Protein AF-A0A202DK66-F1 (afdb_monomer)

Sequence (217 aa):
MNKEKTSQFVALLERQSSGDQSARDDMHGLGISLDDGYCLFNLHQQWAGAFSFSPGRAEALPFILSLSQKLIQYEKDDTLCLFNEPEWKSLLALRGPVETVMIEQCSNCAREYPCMGTSGFYDANGIVCPQCGDVYFKSYYENDENPCPSCGKALPSAEHWGCPQCQSEESSTVAEISPYEYFSNHKFKRGPGPNNFLHVIVAYAPKRENDVMSKKG

Nearest PDB structures (foldseek):
  4c5e-assembly1_B  TM=2.468E-01  e=6.669E+00  Drosophila melanogaster

Solvent-accessible surface area (backbone atoms only — not comparable to full-atom values): 12876 Å² total; per-residue (Å²): 92,42,62,66,59,44,52,52,53,40,54,32,47,53,38,38,74,72,66,40,70,65,32,55,60,54,54,68,68,65,69,80,40,67,88,42,13,61,51,58,32,51,49,48,50,54,49,49,41,30,57,73,54,86,85,44,46,68,84,47,50,66,36,51,42,52,52,44,59,51,55,69,73,46,94,60,71,51,53,53,61,55,62,68,36,69,44,44,54,54,47,41,67,47,28,44,89,42,77,40,29,34,32,30,32,20,72,84,77,65,49,73,46,77,46,56,41,48,51,100,79,51,78,42,47,61,43,58,32,92,86,72,56,32,29,31,40,36,37,82,86,52,84,74,76,55,49,34,91,89,76,64,48,78,38,75,53,76,83,64,66,46,34,92,85,77,62,43,66,54,58,46,78,76,47,76,50,41,29,35,60,56,41,70,81,28,53,77,45,70,49,96,69,98,74,82,89,71,58,79,80,62,68,63,57,83,78,74,90,77,79,83,68,90,78,83,128

pLDDT: mean 82.11, std 18.83, range [29.95, 98.31]

Radius of gyration: 20.38 Å; Cα contacts (8 Å, |Δi|>4): 316; chains: 1; bounding box: 44×69×51 Å

Mean predicted aligned error: 8.87 Å

Foldseek 3Di:
DALVLLVVLLVLLVCVLVVNPCSVVVLVVSPDDCVNAPQSVVLSLLVCLQVVDPPGNPVLSVLSNVLSVVVSVDPDRDVLVSLPDPSVVVSCQLLPQFDWWFFKQAPPPRDTDIATHHPPLQQWGWFQDPPQRATETDGLPDQDQAADPVPRHTTDGPPQCDDPVPSDNHIDGPDIHRSNVSSVRYHYDYDPDDDDPPPPSPVPDDPPPDDPDDPDD

Structure (mmCIF, N/CA/C/O backbone):
data_AF-A0A202DK66-F1
#
_entry.id   AF-A0A202DK66-F1
#
loop_
_atom_site.group_PDB
_atom_site.id
_atom_site.type_symbol
_atom_site.label_atom_id
_atom_site.label_alt_id
_atom_site.label_comp_id
_atom_site.label_asym_id
_atom_site.label_entity_id
_atom_site.label_seq_id
_atom_site.pdbx_PDB_ins_code
_atom_site.Cartn_x
_atom_site.Cartn_y
_atom_site.Cartn_z
_atom_site.occupancy
_atom_site.B_iso_or_equiv
_atom_site.auth_seq_id
_atom_site.auth_comp_id
_atom_site.auth_asym_id
_atom_site.auth_atom_id
_atom_site.pdbx_PDB_model_num
ATOM 1 N N . MET A 1 1 ? -17.341 9.990 11.840 1.00 89.56 1 MET A N 1
ATOM 2 C CA . MET A 1 1 ? -16.521 8.906 12.420 1.00 89.56 1 MET A CA 1
ATOM 3 C C . MET A 1 1 ? -17.388 7.977 13.253 1.00 89.56 1 MET A C 1
ATOM 5 O O . MET A 1 1 ? -17.997 8.414 14.225 1.00 89.56 1 MET A O 1
ATOM 9 N N . ASN A 1 2 ? -17.433 6.708 12.866 1.00 94.31 2 ASN A N 1
ATOM 10 C CA . ASN A 1 2 ? -18.212 5.642 13.479 1.00 94.31 2 ASN A CA 1
ATOM 11 C C . ASN A 1 2 ? -17.372 4.905 14.539 1.00 94.31 2 ASN A C 1
ATOM 13 O O . ASN A 1 2 ? -16.630 3.978 14.225 1.00 94.31 2 ASN A O 1
ATOM 17 N N . LYS A 1 3 ? -17.477 5.328 15.807 1.00 93.56 3 LYS A N 1
ATOM 18 C CA . LYS A 1 3 ? -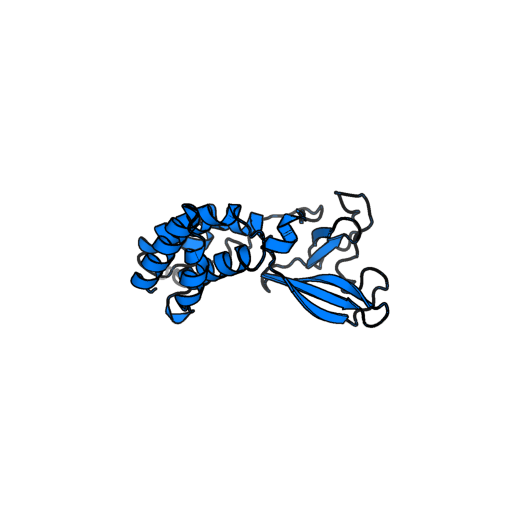16.668 4.771 16.911 1.00 93.56 3 LYS A CA 1
ATOM 19 C C . LYS A 1 3 ? -16.942 3.290 17.188 1.00 93.56 3 LYS A C 1
ATOM 21 O O . LYS A 1 3 ? -16.042 2.582 17.643 1.00 93.56 3 LYS A O 1
ATOM 26 N N . GLU A 1 4 ? -18.159 2.825 16.915 1.00 95.56 4 GLU A N 1
ATOM 27 C CA . GLU A 1 4 ? -18.531 1.423 17.093 1.00 95.56 4 GLU A CA 1
ATOM 28 C C . GLU A 1 4 ? -17.774 0.543 16.096 1.00 95.56 4 GLU A C 1
ATOM 30 O O . GLU A 1 4 ? -17.046 -0.358 16.512 1.00 95.56 4 GLU A O 1
ATOM 35 N N . LYS A 1 5 ? -17.839 0.869 14.797 1.00 96.50 5 LYS A N 1
ATOM 36 C CA . LYS A 1 5 ? -17.063 0.145 13.780 1.00 96.50 5 LYS A CA 1
ATOM 37 C C . LYS A 1 5 ? -15.557 0.279 13.985 1.00 96.50 5 LYS A C 1
ATOM 39 O O . LYS A 1 5 ? -14.849 -0.700 13.785 1.00 96.50 5 LYS A O 1
ATOM 44 N N . THR A 1 6 ? -15.056 1.432 14.440 1.00 97.06 6 THR A N 1
ATOM 45 C CA . THR A 1 6 ? -13.633 1.558 14.804 1.00 97.06 6 THR A CA 1
ATOM 46 C C . THR A 1 6 ? -13.250 0.558 15.898 1.00 97.06 6 THR A C 1
ATOM 48 O O . THR A 1 6 ? -12.220 -0.099 15.793 1.00 97.06 6 THR A O 1
ATOM 51 N N . SER A 1 7 ? -14.088 0.396 16.926 1.00 97.38 7 SER A N 1
ATOM 52 C CA . SER A 1 7 ? -13.836 -0.562 18.012 1.00 97.38 7 SER A CA 1
ATOM 53 C C . SER A 1 7 ? -13.885 -2.014 17.524 1.00 97.38 7 SER A C 1
ATOM 55 O O . SER A 1 7 ? -13.039 -2.819 17.908 1.00 97.38 7 SER A O 1
ATOM 57 N N . GLN A 1 8 ? -14.829 -2.345 16.637 1.00 97.75 8 GLN A N 1
ATOM 58 C CA . GLN A 1 8 ? -14.908 -3.669 16.009 1.00 97.75 8 GLN A CA 1
ATOM 59 C C . GLN A 1 8 ? -13.668 -3.959 15.151 1.00 97.75 8 GLN A C 1
ATOM 61 O O . GLN A 1 8 ? -13.078 -5.030 15.268 1.00 97.75 8 GLN A O 1
ATOM 66 N N . PHE A 1 9 ? -13.228 -2.984 14.350 1.00 98.06 9 PHE A N 1
ATOM 67 C CA . PHE A 1 9 ? -12.011 -3.075 13.544 1.00 98.06 9 PHE A CA 1
ATOM 68 C C . PHE A 1 9 ? -10.776 -3.339 14.419 1.00 98.06 9 PHE A C 1
ATOM 70 O O . PHE A 1 9 ? -10.018 -4.267 14.147 1.00 98.06 9 PHE A O 1
ATOM 77 N N . VAL A 1 10 ? -10.616 -2.601 15.526 1.00 98.12 10 VAL A N 1
ATOM 78 C CA . VAL A 1 10 ? -9.535 -2.832 16.504 1.00 98.12 10 VAL A CA 1
ATOM 79 C C . VAL A 1 10 ? -9.573 -4.256 17.065 1.00 98.12 10 VAL A C 1
ATOM 81 O O . VAL A 1 10 ? -8.549 -4.935 17.045 1.00 98.12 10 VAL A O 1
ATOM 84 N N . ALA A 1 11 ? -10.740 -4.744 17.494 1.00 97.88 11 ALA A N 1
ATOM 85 C CA . ALA A 1 11 ? -10.869 -6.092 18.049 1.00 97.88 11 ALA A CA 1
ATOM 86 C C . ALA A 1 11 ? -10.471 -7.189 17.041 1.00 97.88 11 ALA A C 1
ATOM 88 O O . ALA A 1 11 ? -9.844 -8.185 17.408 1.00 97.88 11 ALA A O 1
ATOM 89 N N . LEU A 1 12 ? -10.795 -7.010 15.756 1.00 98.25 12 LEU A N 1
ATOM 90 C CA . LEU A 1 12 ? -10.378 -7.940 14.703 1.00 98.25 12 LEU A CA 1
ATOM 91 C C . LEU A 1 12 ? -8.869 -7.876 14.432 1.00 98.25 12 LEU A C 1
ATOM 93 O O . LEU A 1 12 ? -8.241 -8.918 14.248 1.00 98.25 12 LEU A O 1
ATOM 97 N N . LEU A 1 13 ? -8.261 -6.687 14.465 1.00 97.75 13 LEU A N 1
ATOM 98 C CA . LEU A 1 13 ? -6.807 -6.536 14.325 1.00 97.75 13 LEU A CA 1
ATOM 99 C C . LEU A 1 13 ? -6.049 -7.196 15.488 1.00 97.75 13 LEU A C 1
ATOM 101 O O . LEU A 1 13 ? -5.004 -7.813 15.270 1.00 97.75 13 LEU A O 1
ATOM 105 N N . GLU A 1 14 ? -6.569 -7.107 16.714 1.00 97.94 14 GLU A N 1
ATOM 106 C CA . GLU A 1 14 ? -6.007 -7.775 17.898 1.00 97.94 14 GLU A CA 1
ATOM 107 C C . GLU A 1 14 ? -6.098 -9.303 17.785 1.00 97.94 14 GLU A C 1
ATOM 109 O O . GLU A 1 14 ? -5.119 -10.011 18.050 1.00 97.94 14 GLU A O 1
ATOM 114 N N . ARG A 1 15 ? -7.240 -9.823 17.312 1.00 97.75 15 ARG A N 1
ATOM 115 C CA . ARG A 1 15 ? -7.407 -11.252 17.002 1.00 97.75 15 ARG A CA 1
ATOM 116 C C . ARG A 1 15 ? -6.410 -11.717 15.944 1.00 97.75 15 ARG A C 1
ATOM 118 O O . ARG A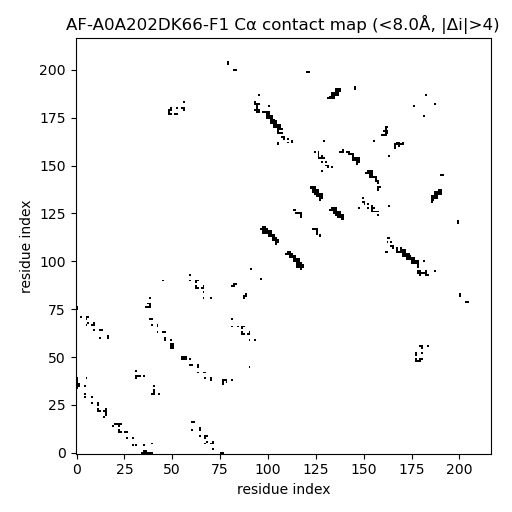 1 15 ? -5.680 -12.680 16.183 1.00 97.75 15 ARG A O 1
ATOM 125 N N . GLN A 1 16 ? -6.307 -10.997 14.825 1.00 96.38 16 GLN A N 1
ATOM 126 C CA . GLN A 1 16 ? -5.343 -11.308 13.767 1.00 96.38 16 GLN A CA 1
ATOM 127 C C . GLN A 1 16 ? -3.900 -11.289 14.299 1.00 96.38 16 GLN A C 1
ATOM 129 O O . GLN A 1 16 ? -3.115 -12.186 13.991 1.00 96.38 16 GLN A O 1
ATOM 134 N N . SER A 1 17 ? -3.556 -10.312 15.146 1.00 95.19 17 SER A N 1
ATOM 135 C CA . SER A 1 17 ? -2.229 -10.202 15.780 1.00 95.19 17 SER A CA 1
ATOM 136 C C . SER A 1 17 ? -1.919 -11.381 16.705 1.00 95.19 17 SER A C 1
ATOM 138 O O . SER A 1 17 ? -0.758 -11.744 16.877 1.00 95.19 17 SER A O 1
ATOM 140 N N . SER A 1 18 ? -2.957 -12.007 17.261 1.00 95.38 18 SER A N 1
ATOM 141 C CA . SER A 1 18 ? -2.863 -13.204 18.105 1.00 95.38 18 SER A CA 1
ATOM 142 C C . SER A 1 18 ? -2.794 -14.510 17.298 1.00 95.38 18 SER A C 1
ATOM 144 O O . SER A 1 18 ? -2.742 -15.591 17.883 1.00 95.38 18 SER A O 1
ATOM 146 N N . GLY A 1 19 ? -2.787 -14.429 15.963 1.00 92.56 19 GLY A N 1
ATOM 147 C CA . GLY A 1 19 ? -2.690 -15.575 15.057 1.00 92.5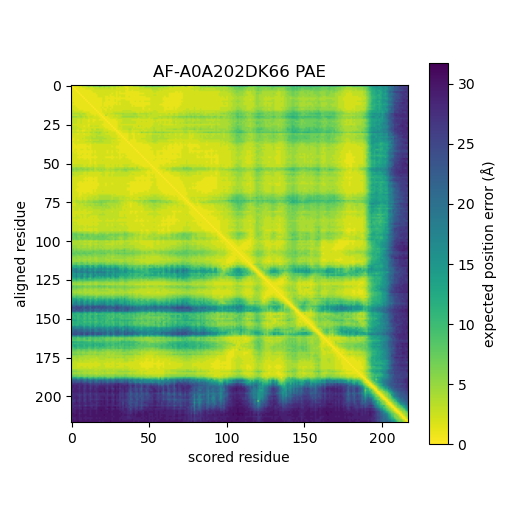6 19 GLY A CA 1
ATOM 148 C C . GLY A 1 19 ? -4.030 -16.127 14.564 1.00 92.56 19 GLY A C 1
ATOM 149 O O . GLY A 1 19 ? -4.026 -17.106 13.815 1.00 92.56 19 GLY A O 1
ATOM 150 N N . ASP A 1 20 ? -5.158 -15.509 14.928 1.00 94.31 20 ASP A N 1
ATOM 151 C CA . ASP A 1 20 ? -6.480 -15.902 14.434 1.00 94.31 20 ASP A CA 1
ATOM 152 C C . ASP A 1 20 ? -6.637 -15.528 12.951 1.00 94.31 20 ASP A C 1
ATOM 154 O O . ASP A 1 20 ? -6.793 -14.359 12.594 1.00 94.31 20 ASP A O 1
ATOM 158 N N . GLN A 1 21 ? -6.590 -16.532 12.072 1.00 87.38 21 GLN A N 1
ATOM 159 C CA . GLN A 1 21 ? -6.721 -16.321 10.630 1.00 87.38 21 GLN A CA 1
ATOM 160 C C . GLN A 1 21 ? -8.152 -15.978 10.201 1.00 87.38 21 GLN A C 1
ATOM 162 O O . GLN A 1 21 ? -8.309 -15.279 9.201 1.00 87.38 21 GLN A O 1
ATOM 167 N N . SER A 1 22 ? -9.185 -16.399 10.947 1.00 93.12 22 SER A N 1
ATOM 168 C CA . SER A 1 22 ? -10.578 -16.103 10.574 1.00 93.12 22 SER A CA 1
ATOM 169 C C . SER A 1 22 ? -10.918 -14.624 10.767 1.00 93.12 22 SER A C 1
ATOM 171 O O . SER A 1 22 ? -11.855 -14.118 10.156 1.00 93.12 22 SER A O 1
ATOM 173 N N . ALA A 1 23 ? -10.119 -13.900 11.559 1.00 94.38 23 ALA A N 1
ATOM 174 C CA . ALA A 1 23 ? -10.251 -12.458 11.728 1.00 94.38 23 ALA A CA 1
ATOM 175 C C . ALA A 1 23 ? -10.150 -11.691 10.399 1.00 94.38 23 ALA A C 1
ATOM 177 O O . ALA A 1 23 ? -10.716 -10.609 10.288 1.00 94.38 23 ALA A O 1
ATOM 178 N N . ARG A 1 24 ? -9.466 -12.239 9.381 1.00 91.06 24 ARG A N 1
ATOM 179 C CA . ARG A 1 24 ? -9.384 -11.616 8.050 1.00 91.06 24 ARG A CA 1
ATOM 180 C C . ARG A 1 24 ? -10.719 -11.660 7.311 1.00 91.06 24 ARG A C 1
ATOM 182 O O . ARG A 1 24 ? -11.123 -10.649 6.744 1.00 91.06 24 ARG A O 1
ATOM 189 N N . ASP A 1 25 ? -11.405 -12.797 7.360 1.00 92.12 25 ASP A N 1
ATOM 190 C CA . ASP A 1 25 ? -12.723 -12.960 6.741 1.00 92.12 25 ASP A CA 1
ATOM 191 C C . ASP A 1 25 ? -13.753 -12.061 7.439 1.00 92.12 25 ASP A C 1
ATOM 193 O O . ASP A 1 25 ? -14.505 -11.336 6.783 1.00 92.12 25 ASP A O 1
ATOM 197 N N . ASP A 1 26 ? -13.710 -12.019 8.775 1.00 95.19 26 ASP A N 1
ATOM 198 C CA . ASP A 1 26 ? -14.549 -11.129 9.583 1.00 95.19 26 ASP A CA 1
ATOM 199 C C . ASP A 1 26 ? -14.292 -9.648 9.247 1.00 95.19 26 ASP A C 1
ATOM 201 O O . ASP A 1 26 ? -15.224 -8.843 9.203 1.00 95.19 26 ASP A O 1
ATOM 205 N N . MET A 1 27 ? -13.035 -9.281 8.969 1.00 93.44 27 MET A N 1
ATOM 206 C CA . MET A 1 27 ? -12.654 -7.910 8.629 1.00 93.44 27 MET A CA 1
ATOM 207 C C . MET A 1 27 ? -13.250 -7.466 7.293 1.00 93.44 27 MET A C 1
ATOM 209 O O . MET A 1 27 ? -13.775 -6.358 7.198 1.00 93.44 27 MET A O 1
ATOM 213 N N . HIS A 1 28 ? -13.238 -8.342 6.282 1.00 90.12 28 HIS A N 1
ATOM 214 C CA . HIS A 1 28 ? -13.936 -8.093 5.018 1.00 90.12 28 HIS A CA 1
ATOM 215 C C . HIS A 1 28 ? -15.451 -7.935 5.228 1.00 90.12 28 HIS A C 1
ATOM 217 O O . HIS A 1 28 ? -16.087 -7.110 4.569 1.00 90.12 28 HIS A O 1
ATOM 223 N N . GLY A 1 29 ? -16.023 -8.677 6.181 1.00 91.94 29 GLY A N 1
ATOM 224 C CA . GLY A 1 29 ? -17.437 -8.605 6.552 1.00 91.94 29 GLY A CA 1
ATOM 225 C C . GLY A 1 29 ? -17.874 -7.306 7.245 1.00 91.94 29 GLY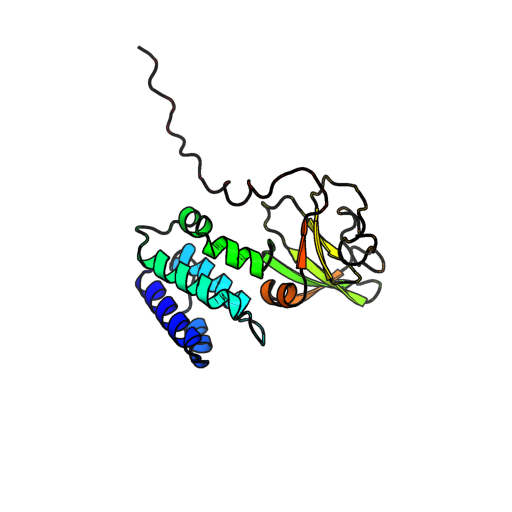 A C 1
ATOM 226 O O . GLY A 1 29 ? -19.070 -7.018 7.259 1.00 91.94 29 GLY A O 1
ATOM 227 N N . LEU A 1 30 ? -16.952 -6.489 7.779 1.00 92.88 30 LEU A N 1
ATOM 228 C CA . LEU A 1 30 ? -17.299 -5.234 8.472 1.00 92.88 30 LEU A CA 1
ATOM 229 C C . LEU A 1 30 ? -17.916 -4.166 7.557 1.00 92.88 30 LEU A C 1
ATOM 231 O O . LEU A 1 30 ? -18.581 -3.247 8.049 1.00 92.88 30 LEU A O 1
ATOM 235 N N . GLY A 1 31 ? -17.675 -4.244 6.244 1.00 91.44 31 GLY A N 1
ATOM 236 C CA . GLY A 1 31 ? -18.220 -3.290 5.276 1.00 91.44 31 GLY A CA 1
ATOM 237 C C . GLY A 1 31 ? -17.866 -1.839 5.620 1.00 91.44 31 GLY A C 1
ATOM 238 O O . GLY A 1 31 ? -18.753 -0.986 5.713 1.00 91.44 31 GLY A O 1
ATOM 239 N N . ILE A 1 32 ? -16.584 -1.570 5.894 1.00 94.31 32 ILE A N 1
ATOM 240 C CA . ILE A 1 32 ? -16.096 -0.212 6.162 1.00 94.31 32 ILE A CA 1
ATOM 241 C C . ILE A 1 32 ? -16.190 0.617 4.879 1.00 94.31 32 ILE A C 1
ATOM 243 O O . ILE A 1 32 ? -15.676 0.234 3.828 1.00 94.31 32 ILE A O 1
ATOM 247 N N . SER A 1 33 ? -16.824 1.779 4.989 1.00 94.25 33 SER A N 1
ATOM 248 C CA . SER A 1 33 ? -17.053 2.716 3.890 1.00 94.25 33 SER A CA 1
ATOM 249 C C . SER A 1 33 ? -16.635 4.137 4.276 1.00 94.25 33 SER A C 1
ATOM 251 O O . SER A 1 33 ? -16.288 4.404 5.427 1.00 94.25 33 SER A O 1
ATOM 253 N N . LEU A 1 34 ? -16.680 5.071 3.322 1.00 92.44 34 LEU A N 1
ATOM 254 C CA . LEU A 1 34 ? -16.400 6.487 3.591 1.00 92.44 34 LEU A CA 1
ATOM 255 C C . LEU A 1 34 ? -17.378 7.106 4.607 1.00 92.44 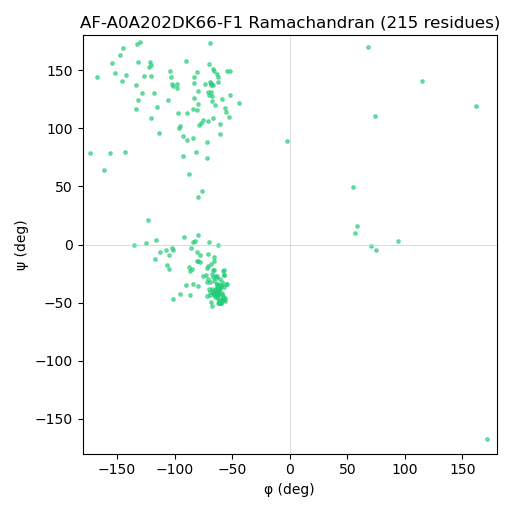34 LEU A C 1
ATOM 257 O O . LEU A 1 34 ? -16.970 7.975 5.377 1.00 92.44 34 LEU A O 1
ATOM 261 N N . ASP A 1 35 ? -18.623 6.624 4.670 1.00 94.19 35 ASP A N 1
ATOM 262 C CA . ASP A 1 35 ? -19.645 7.113 5.609 1.00 94.19 35 ASP A CA 1
ATOM 263 C C . ASP A 1 35 ? -19.299 6.794 7.074 1.00 94.19 35 ASP A C 1
ATOM 265 O O . ASP A 1 35 ? -19.732 7.481 8.003 1.00 94.19 35 ASP A O 1
ATOM 269 N N . ASP A 1 36 ? -18.449 5.790 7.300 1.00 93.31 36 ASP A N 1
ATOM 270 C CA . ASP A 1 36 ? -17.953 5.436 8.629 1.00 93.31 36 ASP A CA 1
ATOM 271 C C . ASP A 1 36 ? -16.842 6.384 9.119 1.00 93.31 36 ASP A C 1
ATOM 273 O O . ASP A 1 36 ? -16.475 6.389 10.298 1.00 93.31 36 ASP A O 1
ATOM 277 N N . GLY A 1 37 ? -16.352 7.256 8.242 1.00 94.69 37 GLY A N 1
ATOM 278 C CA . GLY A 1 37 ? -15.305 8.229 8.505 1.00 94.69 37 GLY A CA 1
ATOM 279 C C . GLY A 1 37 ? -14.040 7.952 7.703 1.00 94.69 37 GLY A C 1
ATOM 280 O O . GLY A 1 37 ? -13.600 6.810 7.550 1.00 94.69 37 GLY A O 1
ATOM 281 N N . TYR A 1 38 ? -13.425 9.027 7.223 1.00 94.50 38 TYR A N 1
ATOM 282 C CA . TYR A 1 38 ? -12.284 8.986 6.324 1.00 94.50 38 TYR A CA 1
ATOM 283 C C . TYR A 1 38 ? 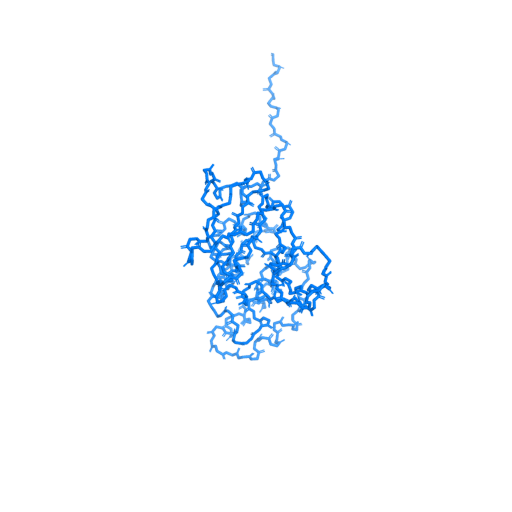-11.063 8.341 6.982 1.00 94.50 38 TYR A C 1
ATOM 285 O O . TYR A 1 38 ? -10.383 7.545 6.336 1.00 94.50 38 TYR A O 1
ATOM 293 N N . CYS A 1 39 ? -10.791 8.610 8.264 1.00 96.12 39 CYS A N 1
ATOM 294 C CA . CYS A 1 39 ? -9.678 7.975 8.972 1.00 96.12 39 CYS A CA 1
ATOM 295 C C . CYS A 1 39 ? -9.829 6.449 9.056 1.00 96.12 39 CYS A C 1
ATOM 297 O O . CYS A 1 39 ? -8.888 5.725 8.731 1.00 96.12 39 CYS A O 1
ATOM 299 N N . LEU A 1 40 ? -11.010 5.955 9.447 1.00 97.38 40 LEU A N 1
ATOM 300 C CA . LEU A 1 40 ? -11.268 4.514 9.545 1.00 97.38 40 LEU A CA 1
ATOM 301 C C . LEU A 1 40 ? -11.193 3.856 8.165 1.00 97.38 40 LEU A C 1
ATOM 303 O O . LEU A 1 40 ? -10.536 2.829 8.009 1.00 97.38 40 LEU A O 1
ATOM 307 N N . PHE A 1 41 ? -11.809 4.480 7.160 1.00 96.44 41 PHE A N 1
ATOM 308 C CA . PHE A 1 41 ? -11.736 4.017 5.780 1.00 96.44 41 PHE A CA 1
ATOM 309 C C . PHE A 1 41 ? -10.285 3.893 5.297 1.00 96.44 41 PHE A C 1
ATOM 311 O O . PHE A 1 41 ? -9.910 2.860 4.753 1.00 96.44 41 PHE A O 1
ATOM 318 N N . ASN A 1 42 ? -9.437 4.894 5.554 1.00 94.88 42 ASN A N 1
ATOM 319 C CA . ASN A 1 42 ? -8.029 4.850 5.149 1.00 94.88 42 ASN A CA 1
ATOM 320 C C . ASN A 1 42 ? -7.253 3.729 5.843 1.00 94.88 42 ASN A C 1
ATOM 322 O O . ASN A 1 42 ? -6.483 3.035 5.182 1.00 94.88 42 ASN A O 1
ATOM 326 N N . LEU A 1 43 ? -7.458 3.522 7.146 1.00 96.94 43 LEU A N 1
ATOM 327 C CA . LEU A 1 43 ? -6.816 2.424 7.875 1.00 96.94 43 LEU A CA 1
ATOM 328 C C . LEU A 1 43 ? -7.268 1.056 7.362 1.00 96.94 43 LEU A C 1
ATOM 330 O O . LEU A 1 43 ? -6.432 0.173 7.171 1.00 96.94 43 LEU A O 1
ATOM 334 N N . HIS A 1 44 ? -8.557 0.905 7.056 1.00 97.12 44 HIS A N 1
ATOM 335 C CA . HIS A 1 44 ? -9.076 -0.297 6.414 1.00 97.12 44 HIS A CA 1
ATOM 336 C C . HIS A 1 44 ? -8.455 -0.520 5.028 1.00 97.12 44 HIS A C 1
ATOM 338 O O . HIS A 1 44 ? -8.065 -1.640 4.723 1.00 97.12 44 HIS A O 1
ATOM 344 N N . GLN A 1 45 ? -8.274 0.526 4.212 1.00 94.88 45 GLN A N 1
ATOM 345 C CA . GLN A 1 45 ? -7.589 0.409 2.917 1.00 94.88 45 GLN A CA 1
ATOM 346 C C . GLN A 1 45 ? -6.117 -0.004 3.067 1.00 94.88 45 GLN A C 1
ATOM 348 O O . GLN A 1 45 ? -5.623 -0.822 2.293 1.00 94.88 45 GLN A O 1
ATOM 353 N N . GLN A 1 46 ? -5.411 0.507 4.085 1.00 95.75 46 GLN A N 1
ATOM 354 C CA . GLN A 1 46 ? -4.044 0.055 4.373 1.00 95.75 46 GLN A CA 1
ATOM 355 C C . GLN A 1 46 ? -4.013 -1.421 4.780 1.00 95.75 46 GLN A C 1
ATOM 357 O O . GLN A 1 46 ? -3.150 -2.160 4.310 1.00 95.75 46 GLN A O 1
ATOM 362 N N . TRP A 1 47 ? -4.963 -1.865 5.606 1.00 97.50 47 TRP A N 1
ATOM 363 C CA . TRP A 1 47 ? -5.112 -3.277 5.959 1.00 97.50 47 TRP A CA 1
ATOM 364 C C . TRP A 1 47 ? -5.429 -4.142 4.732 1.00 97.50 47 TRP A C 1
ATOM 366 O O . TRP A 1 47 ? -4.716 -5.110 4.473 1.00 97.50 47 TRP A O 1
ATOM 376 N N . ALA A 1 48 ? -6.428 -3.764 3.934 1.00 95.75 48 ALA A N 1
ATOM 377 C CA . ALA A 1 48 ? -6.835 -4.505 2.746 1.00 95.75 48 ALA A CA 1
ATOM 378 C C . ALA A 1 48 ? -5.670 -4.648 1.757 1.00 95.75 48 ALA A C 1
ATOM 380 O O . ALA A 1 48 ? -5.399 -5.747 1.285 1.00 95.75 48 ALA A O 1
ATOM 381 N N . GLY A 1 49 ? -4.915 -3.570 1.519 1.00 95.06 49 GLY A N 1
ATOM 382 C CA . GLY A 1 49 ? -3.716 -3.611 0.686 1.00 95.06 49 GLY A CA 1
ATOM 383 C C . GLY A 1 49 ? -2.596 -4.472 1.277 1.00 95.06 49 GLY A C 1
ATOM 384 O O . GLY A 1 49 ? -1.954 -5.225 0.550 1.00 95.06 49 GLY A O 1
ATOM 385 N N . ALA A 1 50 ? -2.344 -4.403 2.585 1.00 96.38 50 ALA A N 1
ATOM 386 C CA . ALA A 1 50 ? -1.295 -5.195 3.231 1.00 96.38 50 ALA A CA 1
ATOM 387 C C . ALA A 1 50 ? -1.595 -6.704 3.235 1.00 96.38 50 ALA A C 1
ATOM 389 O O . ALA A 1 50 ? -0.665 -7.508 3.290 1.00 96.38 50 ALA A O 1
ATOM 390 N N . PHE A 1 51 ? -2.870 -7.096 3.170 1.00 95.62 51 PHE A N 1
ATOM 391 C CA . PHE A 1 51 ? -3.312 -8.486 3.294 1.00 95.62 51 PHE A CA 1
ATOM 392 C C . PHE A 1 51 ? -4.120 -8.994 2.088 1.00 95.62 51 PHE A C 1
ATOM 394 O O . PHE A 1 51 ? -4.827 -9.991 2.221 1.00 95.62 51 PHE A O 1
ATOM 401 N N . SER A 1 52 ? -4.004 -8.379 0.908 1.00 93.88 52 SER A N 1
ATOM 402 C CA . SER A 1 52 ? -4.655 -8.857 -0.327 1.00 93.88 52 SER A CA 1
ATOM 403 C C . SER A 1 52 ? -3.910 -9.999 -1.036 1.00 93.88 52 SER A C 1
ATOM 405 O O . SER A 1 52 ? -4.424 -10.566 -1.995 1.00 93.88 52 SER A O 1
ATOM 407 N N . PHE A 1 53 ? -2.713 -10.356 -0.566 1.00 94.00 53 PHE A N 1
ATOM 408 C CA . PHE A 1 53 ? -1.817 -11.348 -1.169 1.00 94.00 53 PHE A CA 1
ATOM 409 C C . PHE A 1 53 ? -1.278 -12.330 -0.112 1.00 94.00 53 PHE A C 1
ATOM 411 O O . PHE A 1 53 ? -1.527 -12.172 1.090 1.00 94.00 53 PHE A O 1
ATOM 418 N N . SER A 1 54 ? -0.571 -13.381 -0.548 1.00 91.81 54 SER A N 1
ATOM 419 C CA . SER A 1 54 ? -0.068 -14.448 0.330 1.00 91.81 54 SER A CA 1
ATOM 420 C C . SER A 1 54 ? 1.415 -14.776 0.082 1.00 91.81 54 SER A C 1
ATOM 422 O O . SER A 1 54 ? 1.753 -15.165 -1.035 1.00 91.81 54 SER A O 1
ATOM 424 N N . PRO A 1 55 ? 2.285 -14.721 1.112 1.00 90.62 55 PRO A N 1
ATOM 425 C CA . PRO A 1 55 ? 2.006 -14.215 2.459 1.00 90.62 55 PRO A CA 1
ATOM 426 C C . PRO A 1 55 ? 1.795 -12.692 2.440 1.00 90.62 55 PRO A C 1
ATOM 428 O O . PRO A 1 55 ? 2.518 -11.980 1.752 1.00 90.62 55 PRO A O 1
ATOM 431 N N . GLY A 1 56 ? 0.823 -12.189 3.206 1.00 92.94 56 GLY A N 1
ATOM 432 C CA . GLY A 1 56 ? 0.598 -10.745 3.343 1.00 92.94 56 GLY A CA 1
ATOM 433 C C . GLY A 1 56 ? 1.715 -10.039 4.125 1.00 92.94 56 GLY A C 1
ATOM 434 O O . GLY A 1 56 ? 2.591 -10.671 4.723 1.00 92.94 56 GLY A O 1
ATOM 435 N N . ARG A 1 57 ? 1.668 -8.706 4.191 1.00 95.19 57 ARG A N 1
ATOM 436 C CA . ARG A 1 57 ? 2.651 -7.870 4.896 1.00 95.19 57 ARG A CA 1
ATOM 437 C C . ARG A 1 57 ? 2.374 -7.807 6.401 1.00 95.19 57 ARG A C 1
ATOM 439 O O . ARG A 1 57 ? 1.867 -6.812 6.915 1.00 95.19 57 ARG A O 1
ATOM 446 N N . ALA A 1 58 ? 2.776 -8.846 7.131 1.00 94.31 58 ALA A N 1
ATOM 447 C CA . ALA A 1 58 ? 2.590 -8.928 8.586 1.00 94.31 58 ALA A CA 1
ATOM 448 C C . ALA A 1 58 ? 3.167 -7.720 9.361 1.00 94.31 58 ALA A C 1
ATOM 450 O O . ALA A 1 58 ? 2.566 -7.277 10.337 1.00 94.31 58 ALA A O 1
ATOM 451 N N . GLU A 1 59 ? 4.278 -7.139 8.892 1.00 95.56 59 GLU A N 1
ATOM 452 C CA . GLU A 1 59 ? 4.907 -5.939 9.478 1.00 95.56 59 GLU A CA 1
ATOM 453 C C . GLU A 1 59 ? 3.984 -4.708 9.530 1.00 95.56 59 GLU A C 1
ATOM 455 O O . GLU A 1 59 ? 4.215 -3.814 10.339 1.00 95.56 59 GLU A O 1
ATOM 460 N N . ALA A 1 60 ? 2.943 -4.639 8.691 1.00 96.75 60 ALA A N 1
ATOM 461 C CA . ALA A 1 60 ? 1.999 -3.522 8.688 1.00 96.75 60 ALA A CA 1
ATOM 462 C C . ALA A 1 60 ? 1.016 -3.571 9.872 1.00 96.75 60 ALA A C 1
ATOM 464 O O . ALA A 1 60 ? 0.528 -2.530 10.316 1.00 96.75 60 ALA A O 1
ATOM 465 N N . LEU A 1 61 ? 0.733 -4.769 10.400 1.00 96.81 61 LEU A N 1
ATOM 466 C CA . LEU A 1 61 ? -0.337 -4.994 11.374 1.00 96.81 61 LEU A CA 1
ATOM 467 C C . LEU A 1 61 ? -0.186 -4.166 12.663 1.00 96.81 61 LEU A C 1
ATOM 469 O O . LEU A 1 61 ? -1.162 -3.517 13.044 1.00 96.81 61 LEU A O 1
ATOM 473 N N . PRO A 1 62 ? 0.998 -4.093 13.310 1.00 97.81 62 PRO A N 1
ATOM 474 C CA . PRO A 1 62 ? 1.156 -3.319 14.541 1.00 97.81 62 PRO A CA 1
ATOM 475 C C . PRO A 1 62 ? 0.919 -1.818 14.338 1.00 97.81 62 PRO A C 1
ATOM 477 O O . PRO A 1 62 ? 0.380 -1.149 15.218 1.00 97.81 62 PRO A O 1
ATOM 480 N N . PHE A 1 63 ? 1.288 -1.282 13.170 1.00 98.06 63 PHE A N 1
ATOM 481 C CA . PHE A 1 63 ? 1.085 0.131 12.853 1.00 98.06 63 PHE A CA 1
ATOM 482 C C . PHE A 1 63 ? -0.394 0.444 12.620 1.00 98.06 63 PHE A C 1
ATOM 484 O O . PHE A 1 63 ? -0.901 1.423 13.163 1.00 98.06 63 PHE A O 1
ATOM 491 N N . ILE A 1 64 ? -1.102 -0.410 11.872 1.00 98.06 64 ILE A N 1
ATOM 492 C CA . ILE A 1 64 ? -2.548 -0.263 11.640 1.00 98.06 64 ILE A CA 1
ATOM 493 C C . ILE A 1 64 ? -3.308 -0.367 12.966 1.00 98.06 64 ILE A C 1
ATOM 495 O O . ILE A 1 64 ? -4.192 0.450 13.226 1.00 98.06 64 ILE A O 1
ATOM 499 N N . LEU A 1 65 ? -2.945 -1.326 13.822 1.00 98.31 65 LEU A N 1
ATOM 500 C CA . LEU A 1 65 ? -3.560 -1.501 15.137 1.00 98.31 65 LEU A CA 1
ATOM 501 C C . LEU A 1 65 ? -3.350 -0.273 16.032 1.00 98.31 65 LEU A C 1
ATOM 503 O O . LEU A 1 65 ? -4.332 0.269 16.539 1.00 98.31 65 LEU A O 1
ATOM 507 N N . SER A 1 66 ? -2.110 0.214 16.162 1.00 98.25 66 SER A N 1
ATOM 508 C CA . SER A 1 66 ? -1.807 1.417 16.956 1.00 98.25 66 SER A CA 1
ATOM 509 C C . SER A 1 66 ? -2.621 2.628 16.484 1.00 98.25 66 SER A C 1
ATOM 511 O O . SER A 1 66 ? -3.287 3.294 17.279 1.00 98.25 66 SER A O 1
ATOM 513 N N . LEU A 1 67 ? -2.642 2.889 15.172 1.00 97.94 67 LEU A N 1
ATOM 514 C CA . LEU A 1 67 ? -3.402 4.002 14.596 1.00 97.94 67 LEU A CA 1
ATOM 515 C C . LEU A 1 67 ? -4.910 3.863 14.836 1.00 97.94 67 LEU A C 1
ATOM 517 O O . LEU A 1 67 ? -5.580 4.846 15.148 1.00 97.94 67 LEU A O 1
ATOM 521 N N . SER A 1 68 ? -5.443 2.645 14.735 1.00 97.44 68 SER A N 1
ATOM 522 C CA . SER A 1 68 ? -6.867 2.373 14.965 1.00 97.44 68 SER A CA 1
ATOM 523 C C . SER A 1 68 ? -7.257 2.583 16.431 1.00 97.44 68 SER A C 1
ATOM 525 O O . SER A 1 68 ? -8.313 3.145 16.715 1.00 97.44 68 SER A O 1
ATOM 527 N N . GLN A 1 69 ? -6.385 2.209 17.373 1.00 97.38 69 GLN A N 1
ATOM 528 C CA . GLN A 1 69 ? -6.574 2.478 18.801 1.00 97.38 69 GLN A CA 1
ATOM 529 C C . GLN A 1 69 ? -6.522 3.984 19.109 1.00 97.38 69 GLN A C 1
ATOM 531 O O . GLN A 1 69 ? -7.360 4.486 19.863 1.00 97.38 69 GLN A O 1
ATOM 536 N N . LYS A 1 70 ? -5.599 4.733 18.486 1.00 96.38 70 LYS A N 1
ATOM 537 C CA . LYS A 1 70 ? -5.546 6.205 18.590 1.00 96.38 70 LYS A CA 1
ATOM 538 C C . LYS A 1 70 ? -6.813 6.861 18.045 1.00 96.38 70 LYS A C 1
ATOM 540 O O . LYS A 1 70 ? -7.333 7.784 18.667 1.00 96.38 70 LYS A O 1
ATOM 545 N N . LEU A 1 71 ? -7.357 6.346 16.941 1.00 95.25 71 LEU A N 1
ATOM 546 C CA . LEU A 1 71 ? -8.563 6.884 16.312 1.00 95.25 71 LEU A CA 1
ATOM 547 C C . LEU A 1 71 ? -9.783 6.882 17.251 1.00 95.25 71 LEU A C 1
ATOM 549 O O . LEU A 1 71 ? -10.606 7.792 17.190 1.00 95.25 71 LEU A O 1
ATOM 553 N N . ILE A 1 72 ? -9.887 5.916 18.171 1.00 93.31 72 ILE A N 1
ATOM 554 C CA . ILE A 1 72 ? -10.956 5.880 19.192 1.00 93.31 72 ILE A CA 1
ATOM 555 C C . ILE A 1 72 ? -10.920 7.136 20.083 1.00 93.31 72 ILE A C 1
ATOM 557 O O . ILE A 1 72 ? -11.972 7.659 20.479 1.00 93.31 72 ILE A O 1
ATOM 561 N N . GLN A 1 73 ? -9.710 7.628 20.364 1.00 91.88 73 GLN A N 1
ATOM 562 C CA . GLN A 1 73 ? -9.451 8.785 21.220 1.00 91.88 73 GLN A CA 1
ATOM 563 C C . GLN A 1 73 ? -9.663 10.119 20.501 1.00 91.88 73 GLN A C 1
ATOM 565 O O . GLN A 1 73 ? -9.761 11.153 21.158 1.00 91.88 73 GLN A O 1
ATOM 570 N N . TYR A 1 74 ? -9.759 10.127 19.169 1.00 92.31 74 TYR A N 1
ATOM 571 C CA . TYR A 1 74 ? -9.986 11.364 18.434 1.00 92.31 74 TYR A CA 1
ATOM 572 C C . TYR A 1 74 ? -11.397 11.906 18.720 1.00 92.31 74 TYR A C 1
ATOM 574 O O . TYR A 1 74 ? -12.394 11.173 18.795 1.00 92.31 74 TYR A O 1
ATOM 582 N N . GLU A 1 75 ? -11.490 13.227 18.884 1.00 89.19 75 GLU A N 1
ATOM 583 C CA . GLU A 1 75 ? -12.768 13.922 19.084 1.00 89.19 75 GLU A CA 1
ATOM 584 C C . GLU A 1 75 ? -13.598 13.962 17.794 1.00 89.19 75 GLU A C 1
ATOM 586 O O . GLU A 1 75 ? -14.827 13.911 17.829 1.00 89.19 75 GLU A O 1
ATOM 591 N N . LYS A 1 76 ? -12.918 14.026 16.647 1.00 91.75 76 LYS A N 1
ATOM 592 C CA . LYS A 1 76 ? -13.499 14.131 15.308 1.00 91.75 76 LYS A CA 1
ATOM 593 C C . LYS A 1 76 ? -12.660 13.348 14.300 1.00 91.75 76 LYS A C 1
ATOM 595 O O . LYS A 1 76 ? -11.535 12.950 14.582 1.00 91.75 76 LYS A O 1
ATOM 600 N N . ASP A 1 77 ? -13.208 13.184 13.106 1.00 90.81 77 ASP A N 1
ATOM 601 C CA . ASP A 1 77 ? -12.516 12.578 11.970 1.00 90.81 77 ASP A CA 1
ATOM 602 C C . ASP A 1 77 ? -11.435 13.535 11.428 1.00 90.81 77 ASP A C 1
ATOM 604 O O . ASP A 1 77 ? -11.718 14.404 10.604 1.00 90.81 77 ASP A O 1
ATOM 608 N N . ASP A 1 78 ? -10.220 13.456 11.979 1.00 92.12 78 ASP A N 1
ATOM 609 C CA . ASP A 1 78 ? -9.101 14.341 11.637 1.00 92.12 78 ASP A CA 1
ATOM 610 C C . ASP A 1 78 ? -7.977 13.570 10.934 1.00 92.12 78 ASP A C 1
ATOM 612 O O . ASP A 1 78 ? -7.113 12.941 11.548 1.00 92.12 78 ASP A O 1
ATOM 616 N N . THR A 1 79 ? -8.010 13.627 9.609 1.00 88.12 79 THR A N 1
ATOM 617 C CA . THR A 1 79 ? -7.088 12.910 8.722 1.00 88.12 79 THR A CA 1
ATOM 618 C C . THR A 1 79 ? -5.684 13.489 8.764 1.00 88.12 79 THR A C 1
ATOM 620 O O . THR A 1 79 ? -4.707 12.760 8.629 1.00 88.12 79 THR A O 1
ATOM 623 N N . LEU A 1 80 ? -5.573 14.793 9.022 1.00 88.56 80 LEU A N 1
ATOM 624 C CA . LEU A 1 80 ? -4.297 15.484 9.160 1.00 88.56 80 LEU A CA 1
ATOM 625 C C . LEU A 1 80 ? -3.613 15.021 10.446 1.00 88.56 80 LEU A C 1
ATOM 627 O O . LEU A 1 80 ? -2.407 14.786 10.458 1.00 88.56 80 LEU A O 1
ATOM 631 N N . CYS A 1 81 ? -4.385 14.858 11.524 1.00 90.94 81 CYS A N 1
ATOM 632 C CA . CYS A 1 81 ? -3.890 14.278 12.766 1.00 90.94 81 CYS A CA 1
ATOM 633 C C . CYS A 1 81 ? -3.390 12.844 12.535 1.00 90.94 81 CYS A C 1
ATOM 635 O O . CYS A 1 81 ? -2.225 12.574 12.820 1.00 90.94 81 CYS A O 1
ATOM 637 N N . LEU A 1 82 ? -4.199 11.991 11.890 1.00 92.81 82 LEU A N 1
ATOM 638 C CA . LEU A 1 82 ? -3.824 10.609 11.566 1.00 92.81 82 LEU A CA 1
ATOM 639 C C . LEU A 1 82 ? -2.534 10.528 10.733 1.00 92.81 82 LEU A C 1
ATOM 641 O O . LEU A 1 82 ? -1.642 9.741 11.039 1.00 92.81 82 LEU A O 1
ATOM 645 N N . PHE A 1 83 ? -2.414 11.338 9.680 1.00 89.19 83 PHE A N 1
ATOM 646 C CA . PHE A 1 83 ? -1.267 11.291 8.766 1.00 89.19 83 PHE A CA 1
ATOM 647 C C . PHE A 1 83 ? 0.025 11.844 9.378 1.00 89.19 83 PHE A C 1
ATOM 649 O O . PHE A 1 83 ? 1.121 11.523 8.907 1.00 89.19 83 PHE A O 1
ATOM 656 N N . ASN A 1 84 ? -0.085 12.657 10.430 1.00 90.25 84 ASN A N 1
ATOM 657 C CA . ASN A 1 84 ? 1.065 13.157 11.176 1.00 90.25 84 ASN A CA 1
ATOM 658 C C . ASN A 1 84 ? 1.624 12.136 12.180 1.00 90.25 84 ASN A C 1
ATOM 660 O O . ASN A 1 84 ? 2.762 12.307 12.633 1.00 90.25 84 ASN A O 1
ATOM 664 N N . GLU A 1 85 ? 0.880 11.071 12.492 1.00 92.62 85 GLU A N 1
ATOM 665 C CA . GLU A 1 85 ? 1.330 10.013 13.394 1.00 92.62 85 GLU A CA 1
ATOM 666 C C . GLU A 1 85 ? 2.576 9.285 12.841 1.00 92.62 85 GLU A C 1
ATOM 668 O O . GLU A 1 85 ? 2.663 8.994 11.640 1.00 92.62 85 GLU A O 1
ATOM 673 N N . PRO A 1 86 ? 3.564 8.942 13.688 1.00 93.44 86 PRO A N 1
ATOM 674 C CA . PRO A 1 86 ? 4.753 8.202 13.262 1.00 93.44 86 PRO A CA 1
ATOM 675 C C . PRO A 1 86 ? 4.439 6.859 12.594 1.00 93.44 86 PRO A C 1
ATOM 677 O O . PRO A 1 86 ? 5.097 6.482 11.627 1.00 93.44 86 PRO A O 1
ATOM 680 N N . GLU A 1 87 ? 3.418 6.148 13.070 1.00 95.38 87 GLU A N 1
ATOM 681 C CA . GLU A 1 87 ? 3.009 4.850 12.533 1.00 95.38 87 GLU A CA 1
ATOM 682 C C . GLU A 1 87 ? 2.481 4.954 11.102 1.00 95.38 87 GLU A C 1
ATOM 684 O O . GLU A 1 87 ? 2.698 4.042 10.304 1.00 95.38 87 GLU A O 1
ATOM 689 N N . TRP A 1 88 ? 1.863 6.084 10.737 1.00 93.00 88 TRP A N 1
ATOM 690 C CA . TRP A 1 88 ? 1.456 6.328 9.356 1.00 93.00 88 TRP A CA 1
ATOM 691 C C . TRP A 1 88 ? 2.677 6.375 8.434 1.00 93.00 88 TRP A C 1
ATOM 693 O O . TRP A 1 88 ? 2.697 5.737 7.383 1.00 93.00 88 TRP A O 1
ATOM 703 N N . LYS A 1 89 ? 3.751 7.050 8.862 1.00 88.56 89 LYS A N 1
ATOM 704 C CA . LYS A 1 89 ? 5.019 7.093 8.113 1.00 88.56 89 LYS A CA 1
ATOM 705 C C . LYS A 1 89 ? 5.637 5.702 7.972 1.00 88.56 89 LYS A C 1
ATOM 707 O O . LYS A 1 89 ? 6.156 5.387 6.903 1.00 88.56 89 LYS A O 1
ATOM 712 N N . SER A 1 90 ? 5.548 4.870 9.009 1.00 91.12 90 SER A N 1
ATOM 713 C CA . SER A 1 90 ? 5.991 3.474 8.946 1.00 91.12 90 SER A CA 1
ATOM 714 C C . SER A 1 90 ? 5.192 2.662 7.924 1.00 91.12 90 SER A C 1
ATOM 716 O O . SER A 1 90 ? 5.794 1.924 7.152 1.00 91.12 90 SER A O 1
ATOM 718 N N . LEU A 1 91 ? 3.868 2.843 7.835 1.00 91.06 91 LEU A N 1
ATOM 719 C CA . LEU A 1 91 ? 3.049 2.190 6.804 1.00 91.06 91 LEU A CA 1
ATOM 720 C C . LEU A 1 91 ? 3.438 2.622 5.392 1.00 91.06 91 LEU A C 1
ATOM 722 O O . LEU A 1 91 ? 3.655 1.774 4.527 1.00 91.06 91 LEU A O 1
ATOM 726 N N . LEU A 1 92 ? 3.604 3.929 5.171 1.00 87.44 92 LEU A N 1
ATOM 727 C CA . LEU A 1 92 ? 4.069 4.449 3.883 1.00 87.44 92 LEU A CA 1
ATOM 728 C C . LEU A 1 92 ? 5.441 3.883 3.497 1.00 87.44 92 LEU A C 1
ATOM 730 O O . LEU A 1 92 ? 5.688 3.627 2.322 1.00 87.44 92 LEU A O 1
ATOM 734 N N . ALA A 1 93 ? 6.326 3.650 4.468 1.00 88.12 93 ALA A N 1
ATOM 735 C CA . ALA A 1 93 ? 7.625 3.043 4.208 1.00 88.12 93 ALA A CA 1
ATOM 736 C C . ALA A 1 93 ? 7.527 1.577 3.747 1.00 88.12 93 ALA A C 1
ATOM 738 O O . ALA A 1 93 ? 8.398 1.127 3.007 1.00 88.12 93 ALA A O 1
ATOM 739 N N . LEU A 1 94 ? 6.479 0.845 4.141 1.00 91.25 94 LEU A N 1
ATOM 740 C CA . LEU A 1 94 ? 6.258 -0.541 3.714 1.00 91.25 94 LEU A CA 1
ATOM 741 C C . LEU A 1 94 ? 5.659 -0.644 2.308 1.00 91.25 94 LEU A C 1
ATOM 743 O O . LEU A 1 94 ? 5.986 -1.579 1.583 1.00 91.25 94 LEU A O 1
ATOM 747 N N . ARG A 1 95 ? 4.781 0.293 1.931 1.00 88.38 95 ARG A N 1
ATOM 748 C CA . ARG A 1 95 ? 4.082 0.282 0.633 1.00 88.38 95 ARG A CA 1
ATOM 749 C C . ARG A 1 95 ? 4.658 1.225 -0.422 1.00 88.38 95 ARG A C 1
ATOM 751 O O . ARG A 1 95 ? 4.164 1.250 -1.543 1.00 88.38 95 ARG A O 1
ATOM 758 N N . GLY A 1 96 ? 5.654 2.030 -0.064 1.00 83.94 96 GLY A N 1
ATOM 759 C CA . GLY A 1 96 ? 6.173 3.102 -0.909 1.00 83.94 96 GLY A CA 1
ATOM 760 C C . GLY A 1 96 ? 5.183 4.263 -1.116 1.00 83.94 96 GLY A C 1
ATOM 761 O O . GLY A 1 96 ? 4.007 4.181 -0.756 1.00 83.94 96 GLY A O 1
ATOM 762 N N . PRO A 1 97 ? 5.631 5.387 -1.701 1.00 80.00 97 PRO A N 1
ATOM 763 C CA . PRO A 1 97 ? 4.798 6.564 -1.956 1.00 80.00 97 PRO A CA 1
ATOM 764 C C . PRO A 1 97 ? 3.910 6.397 -3.208 1.00 80.00 97 PRO A C 1
ATOM 766 O O . PRO A 1 97 ? 3.773 7.324 -4.000 1.00 80.00 97 PRO A O 1
ATOM 769 N N . VAL A 1 98 ? 3.326 5.212 -3.404 1.00 85.00 98 VAL A N 1
ATOM 770 C CA . VAL A 1 98 ? 2.468 4.884 -4.556 1.00 85.00 98 VAL A CA 1
ATOM 771 C C . VAL A 1 98 ? 1.135 4.349 -4.076 1.00 85.00 98 VAL A C 1
ATOM 773 O O . VAL A 1 98 ? 1.065 3.678 -3.046 1.00 85.00 98 VAL A O 1
ATOM 776 N N . GLU A 1 99 ? 0.075 4.674 -4.799 1.00 82.50 99 GLU A N 1
ATOM 777 C CA . GLU A 1 99 ? -1.283 4.249 -4.455 1.00 82.50 99 GLU A CA 1
ATOM 778 C C . GLU A 1 99 ? -1.621 2.908 -5.105 1.00 82.50 99 GLU A C 1
ATOM 780 O O . GLU A 1 99 ? -2.247 2.067 -4.463 1.00 82.50 99 GLU A O 1
ATOM 785 N N . THR A 1 100 ? -1.100 2.671 -6.312 1.00 85.38 100 THR A N 1
ATOM 786 C CA . THR A 1 100 ? -1.382 1.467 -7.100 1.00 85.38 100 THR A CA 1
ATOM 787 C C . THR A 1 100 ? -0.137 1.004 -7.847 1.00 85.38 100 THR A C 1
ATOM 789 O O . THR A 1 100 ? 0.663 1.823 -8.312 1.00 85.38 100 THR A O 1
ATOM 792 N N . VAL A 1 101 ? 0.006 -0.314 -7.997 1.00 92.44 101 VAL A N 1
ATOM 793 C CA . VAL A 1 101 ? 0.957 -0.932 -8.925 1.00 92.44 101 VAL A CA 1
ATOM 794 C C . VAL A 1 101 ? 0.162 -1.679 -9.991 1.00 92.44 101 VAL A C 1
ATOM 796 O O . VAL A 1 101 ? -0.589 -2.602 -9.687 1.00 92.44 101 VAL A O 1
ATOM 799 N N . MET A 1 102 ? 0.331 -1.262 -11.239 1.00 93.12 102 MET A N 1
ATOM 800 C CA . MET A 1 102 ? -0.290 -1.865 -12.415 1.00 93.12 102 MET A CA 1
ATOM 801 C C . MET A 1 102 ? 0.749 -2.728 -13.121 1.00 93.12 102 MET A C 1
ATOM 803 O O . MET A 1 102 ? 1.905 -2.328 -13.251 1.00 93.12 102 MET A O 1
ATOM 807 N N . ILE A 1 103 ? 0.361 -3.908 -13.580 1.00 94.31 103 ILE A N 1
ATOM 808 C CA . ILE A 1 103 ? 1.167 -4.713 -14.491 1.00 94.31 103 ILE A CA 1
ATOM 809 C C . ILE A 1 103 ? 0.648 -4.438 -15.895 1.00 94.31 103 ILE A C 1
ATOM 811 O O . ILE A 1 103 ? -0.487 -4.776 -16.225 1.00 94.31 103 ILE A O 1
ATOM 815 N N . GLU A 1 104 ? 1.485 -3.801 -16.700 1.00 93.44 104 GLU A N 1
ATOM 816 C CA . GLU A 1 104 ? 1.204 -3.421 -18.078 1.00 93.44 104 GLU A CA 1
ATOM 817 C C . GLU A 1 104 ? 1.798 -4.452 -19.030 1.00 93.44 104 GLU A C 1
ATOM 819 O O . GLU A 1 104 ? 2.941 -4.875 -18.849 1.00 93.44 104 GLU A O 1
ATOM 824 N N . GLN A 1 105 ? 1.062 -4.825 -20.075 1.00 95.19 105 GLN A N 1
ATOM 825 C CA . GLN A 1 105 ? 1.587 -5.616 -21.185 1.00 95.19 105 GLN A CA 1
ATOM 826 C C . GLN A 1 105 ? 1.779 -4.718 -22.407 1.00 95.19 105 GLN A C 1
ATOM 828 O O . GLN A 1 105 ? 0.846 -4.059 -22.858 1.00 95.19 105 GLN A O 1
ATOM 833 N N . CYS A 1 106 ? 2.994 -4.693 -22.956 1.00 93.75 106 CYS A N 1
ATOM 834 C CA . CYS A 1 106 ? 3.294 -3.921 -24.159 1.00 93.75 106 CYS A CA 1
ATOM 835 C C . CYS A 1 106 ? 2.632 -4.530 -25.400 1.00 93.75 106 CYS A C 1
ATOM 837 O O . CYS A 1 106 ? 2.890 -5.690 -25.721 1.00 93.75 106 CYS A O 1
ATOM 839 N N . SER A 1 107 ? 1.901 -3.724 -26.170 1.00 94.69 107 SER A N 1
ATOM 840 C CA . SER A 1 107 ? 1.237 -4.165 -27.404 1.00 94.69 107 SER A CA 1
ATOM 841 C C . SER A 1 107 ? 2.214 -4.595 -28.504 1.00 94.69 107 SER A C 1
ATOM 843 O O . SER A 1 107 ? 1.883 -5.437 -29.335 1.00 94.69 107 SER A O 1
ATOM 845 N N . ASN A 1 108 ? 3.435 -4.048 -28.513 1.00 93.69 108 ASN A N 1
ATOM 846 C CA . ASN A 1 108 ? 4.423 -4.311 -29.562 1.00 93.69 108 ASN A CA 1
ATOM 847 C C . ASN A 1 108 ? 5.271 -5.568 -29.295 1.00 93.69 108 ASN A C 1
ATOM 849 O O . ASN A 1 108 ? 5.519 -6.362 -30.199 1.00 93.69 108 ASN A O 1
ATOM 853 N N . CYS A 1 109 ? 5.743 -5.763 -28.057 1.00 93.50 109 CYS A N 1
ATOM 854 C CA . CYS A 1 109 ? 6.643 -6.878 -27.724 1.00 93.50 109 CYS A CA 1
ATOM 855 C C . CYS A 1 109 ? 6.068 -7.891 -26.726 1.00 93.50 109 CYS A C 1
ATOM 857 O O . CYS A 1 109 ? 6.792 -8.798 -26.319 1.00 93.50 109 CYS A O 1
ATOM 859 N N . ALA A 1 110 ? 4.804 -7.728 -26.318 1.00 94.44 110 ALA A N 1
ATOM 860 C CA . ALA A 1 110 ? 4.094 -8.561 -25.342 1.00 94.44 110 ALA A CA 1
ATOM 861 C C . ALA A 1 110 ? 4.770 -8.673 -23.962 1.00 94.44 110 ALA A C 1
ATOM 863 O O . ALA A 1 110 ? 4.367 -9.483 -23.130 1.00 94.44 110 ALA A O 1
ATOM 864 N N . ARG A 1 111 ? 5.805 -7.867 -23.690 1.00 92.38 111 ARG A N 1
ATOM 865 C CA . ARG A 1 111 ? 6.486 -7.867 -22.397 1.00 92.38 111 ARG A CA 1
ATOM 866 C C . ARG A 1 111 ? 5.588 -7.253 -21.335 1.00 92.38 111 ARG A C 1
ATOM 868 O O . ARG A 1 111 ? 5.118 -6.130 -21.512 1.00 92.38 111 ARG A O 1
ATOM 875 N N . GLU A 1 112 ? 5.474 -7.952 -20.215 1.00 93.81 112 GLU A N 1
ATOM 876 C CA . GLU A 1 112 ? 4.886 -7.423 -18.990 1.00 93.81 112 GLU A CA 1
ATOM 877 C C . GLU A 1 112 ? 5.908 -6.614 -18.187 1.00 93.81 112 GLU A C 1
ATOM 879 O O . GLU A 1 112 ? 7.091 -6.973 -18.092 1.00 93.81 112 GLU A O 1
ATOM 884 N N . TYR A 1 113 ? 5.465 -5.493 -17.629 1.00 90.44 113 TYR A N 1
ATOM 885 C CA . TYR A 1 113 ? 6.278 -4.645 -16.771 1.00 90.44 113 TYR A CA 1
ATOM 886 C C . TYR A 1 113 ? 5.409 -3.889 -15.760 1.00 90.44 113 TYR A C 1
ATOM 888 O O . TYR A 1 113 ? 4.271 -3.534 -16.058 1.00 90.44 113 TYR A O 1
ATOM 896 N N . PRO A 1 114 ? 5.935 -3.628 -14.554 1.00 91.38 114 PRO A N 1
ATOM 897 C CA . PRO A 1 114 ? 5.229 -2.829 -13.568 1.00 91.38 114 PRO A CA 1
ATOM 898 C C . PRO A 1 114 ? 5.232 -1.344 -13.954 1.00 91.38 114 PRO A C 1
ATOM 900 O O . PRO A 1 114 ? 6.258 -0.782 -14.346 1.00 91.38 114 PRO A O 1
ATOM 903 N N . CYS A 1 115 ? 4.086 -0.710 -13.761 1.00 88.25 115 CYS A N 1
ATOM 904 C CA . CYS A 1 115 ? 3.857 0.725 -13.785 1.00 88.25 115 CYS A CA 1
ATOM 905 C C . CYS A 1 115 ? 3.260 1.140 -12.433 1.00 88.25 115 CYS A C 1
ATOM 907 O O . CYS A 1 115 ? 2.634 0.333 -11.744 1.00 88.25 115 CYS A O 1
ATOM 909 N N . MET A 1 116 ? 3.475 2.385 -12.011 1.00 86.00 116 MET A N 1
ATOM 910 C CA . MET A 1 116 ? 3.025 2.847 -10.699 1.00 86.00 116 MET A CA 1
ATOM 911 C C . MET A 1 116 ? 2.221 4.130 -10.799 1.00 86.00 116 MET A C 1
ATOM 913 O O . MET A 1 116 ? 2.676 5.112 -11.382 1.00 86.00 116 MET A O 1
ATOM 917 N N . GLY A 1 117 ? 1.055 4.116 -10.158 1.00 75.88 117 GLY A N 1
ATOM 918 C CA . GLY A 1 117 ? 0.270 5.311 -9.900 1.00 75.88 117 GLY A CA 1
ATOM 919 C C . GLY A 1 117 ? 0.778 5.995 -8.637 1.00 75.88 117 GLY A C 1
ATOM 920 O O . GLY A 1 117 ? 0.718 5.430 -7.539 1.00 75.88 117 GLY A O 1
ATOM 921 N N . THR A 1 118 ? 1.289 7.211 -8.781 1.00 71.00 118 THR A N 1
ATOM 922 C CA . THR A 1 118 ? 1.522 8.116 -7.655 1.00 71.00 118 THR A CA 1
ATOM 923 C C . THR A 1 118 ? 0.278 8.971 -7.431 1.00 71.00 118 THR A C 1
ATOM 925 O O . THR A 1 118 ? -0.552 9.130 -8.328 1.00 71.00 118 THR A O 1
ATOM 928 N N . SER A 1 119 ? 0.110 9.509 -6.222 1.00 66.38 119 SER A N 1
ATOM 929 C CA . SER A 1 119 ? -0.991 10.444 -5.987 1.00 66.38 119 SER A CA 1
ATOM 930 C C . SER A 1 119 ? -0.797 11.688 -6.860 1.00 66.38 119 SER A C 1
ATOM 932 O O . SER A 1 119 ? 0.334 12.129 -7.064 1.00 66.38 119 SER A O 1
ATOM 934 N N . GLY A 1 120 ? -1.883 12.314 -7.323 1.00 55.88 120 GLY A N 1
ATOM 935 C CA . GLY A 1 120 ? -1.821 13.525 -8.164 1.00 55.88 120 GLY A CA 1
ATOM 936 C C . GLY A 1 120 ? -1.165 14.753 -7.505 1.00 55.88 120 GLY A C 1
ATOM 937 O O . GLY A 1 120 ? -1.072 15.810 -8.120 1.00 55.88 120 GLY A O 1
ATOM 938 N N . PHE A 1 121 ? -0.720 14.627 -6.253 1.00 56.00 121 PHE A N 1
ATOM 939 C CA . PHE A 1 121 ? 0.005 15.645 -5.488 1.00 56.00 121 PHE A CA 1
ATOM 940 C C . PHE A 1 121 ? 1.491 15.308 -5.307 1.00 56.00 121 PHE A C 1
ATOM 942 O O . PHE A 1 121 ? 2.237 16.095 -4.719 1.00 56.00 121 PHE A O 1
ATOM 949 N N . TYR A 1 122 ? 1.923 14.132 -5.762 1.00 65.88 122 TYR A N 1
ATOM 950 C CA . TYR A 1 122 ? 3.313 13.721 -5.751 1.00 65.88 122 TYR A CA 1
ATOM 951 C C . TYR A 1 122 ? 3.928 14.016 -7.117 1.00 65.88 122 TYR A C 1
ATOM 953 O O . TYR A 1 122 ? 3.747 13.267 -8.070 1.00 65.88 122 TYR A O 1
ATOM 961 N N . ASP A 1 123 ? 4.665 15.125 -7.190 1.00 66.75 123 ASP A N 1
ATOM 962 C CA . ASP A 1 123 ? 5.346 15.615 -8.398 1.00 66.75 123 ASP A CA 1
ATOM 963 C C . ASP A 1 123 ? 6.625 14.812 -8.715 1.00 66.75 123 ASP A C 1
ATOM 965 O O . ASP A 1 123 ? 7.719 15.346 -8.918 1.00 66.75 123 ASP A O 1
ATOM 969 N N . ALA A 1 124 ? 6.509 13.487 -8.647 1.00 72.88 124 ALA A N 1
ATOM 970 C CA . ALA A 1 124 ? 7.555 12.559 -9.018 1.00 72.88 124 ALA A CA 1
ATOM 971 C C . ALA A 1 124 ? 6.964 11.296 -9.641 1.00 72.88 124 ALA A C 1
ATOM 973 O O . ALA A 1 124 ? 5.971 10.741 -9.167 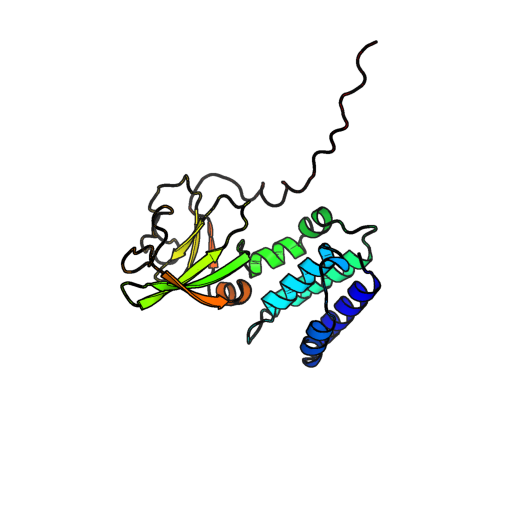1.00 72.88 124 ALA A O 1
ATOM 974 N N . ASN A 1 125 ? 7.654 10.810 -10.664 1.00 76.38 125 ASN A N 1
ATOM 975 C CA . ASN A 1 125 ? 7.308 9.612 -11.406 1.00 76.38 125 ASN A CA 1
ATOM 976 C C . ASN A 1 125 ? 8.126 8.437 -10.884 1.00 76.38 125 ASN A C 1
ATOM 978 O O . ASN A 1 125 ? 9.333 8.558 -10.652 1.00 76.38 125 ASN A O 1
ATOM 982 N N . GLY A 1 126 ? 7.467 7.298 -10.678 1.00 80.81 126 GLY A N 1
ATOM 983 C CA . GLY A 1 126 ? 8.126 6.061 -10.275 1.00 80.81 126 GLY A CA 1
ATOM 984 C C . GLY A 1 126 ? 8.789 5.386 -11.470 1.00 80.81 126 GLY A C 1
ATOM 985 O O . GLY A 1 126 ? 8.120 4.728 -12.257 1.00 80.81 126 GLY A O 1
ATOM 986 N N . ILE A 1 127 ? 10.109 5.506 -11.592 1.00 83.12 127 ILE A N 1
ATOM 987 C CA . ILE A 1 127 ? 10.879 4.831 -12.641 1.00 83.12 127 ILE A CA 1
ATOM 988 C C . ILE A 1 127 ? 11.305 3.458 -12.133 1.00 83.12 127 ILE A C 1
ATOM 990 O O . ILE A 1 127 ? 12.134 3.352 -11.225 1.00 83.12 127 ILE A O 1
ATOM 994 N N . VAL A 1 128 ? 10.775 2.393 -12.728 1.00 87.50 128 VAL A N 1
ATOM 995 C CA . VAL A 1 128 ? 11.154 1.029 -12.352 1.00 87.50 128 VAL A CA 1
ATOM 996 C C . VAL A 1 128 ? 12.438 0.614 -13.063 1.00 87.50 128 VAL A C 1
ATOM 998 O O . VAL A 1 128 ? 12.541 0.652 -14.289 1.00 87.50 128 VAL A O 1
ATOM 1001 N N . CYS A 1 129 ? 13.439 0.172 -12.301 1.00 86.19 129 CYS A N 1
ATOM 1002 C CA . CYS A 1 129 ? 14.656 -0.373 -12.881 1.00 86.19 129 CYS A CA 1
ATOM 1003 C C . CYS A 1 129 ? 14.365 -1.705 -13.597 1.00 86.19 129 CYS A C 1
ATOM 1005 O O . CYS A 1 129 ? 13.958 -2.667 -12.943 1.00 86.19 129 CYS A O 1
ATOM 1007 N N . PRO A 1 130 ? 14.681 -1.837 -14.899 1.00 84.31 130 PRO A N 1
ATOM 1008 C CA . PRO A 1 130 ? 14.354 -3.037 -15.672 1.00 84.31 130 PRO A CA 1
ATOM 1009 C C . PRO A 1 130 ? 15.182 -4.274 -15.296 1.00 84.31 130 PRO A C 1
ATOM 1011 O O . PRO A 1 130 ? 14.918 -5.355 -15.817 1.00 84.31 130 PRO A O 1
ATOM 1014 N N . GLN A 1 131 ? 16.205 -4.114 -14.447 1.00 87.31 131 GLN A N 1
ATOM 1015 C CA . GLN A 1 131 ? 17.081 -5.198 -14.003 1.00 87.31 131 GLN A CA 1
ATOM 1016 C C . GLN A 1 131 ? 16.735 -5.702 -12.598 1.00 87.31 131 GLN A C 1
ATOM 1018 O O . GLN A 1 131 ? 16.694 -6.909 -12.396 1.00 87.31 131 GLN A O 1
ATOM 1023 N N . CYS A 1 132 ? 16.526 -4.809 -11.625 1.00 88.81 132 CYS A N 1
ATOM 1024 C CA . CYS A 1 132 ? 16.296 -5.207 -10.229 1.00 88.81 132 CYS A CA 1
ATOM 1025 C C . CYS A 1 132 ? 14.880 -4.916 -9.711 1.00 88.81 132 CYS A C 1
ATOM 1027 O O . CYS A 1 132 ? 14.573 -5.283 -8.582 1.00 88.81 132 CYS A O 1
ATOM 1029 N N . GLY A 1 133 ? 14.035 -4.233 -10.489 1.00 89.00 133 GLY A N 1
ATOM 1030 C CA . GLY A 1 133 ? 12.678 -3.851 -10.081 1.00 89.00 133 GLY A CA 1
ATOM 1031 C C . GLY A 1 133 ? 12.613 -2.766 -8.999 1.00 89.00 133 GLY A C 1
ATOM 1032 O O . GLY A 1 133 ? 11.526 -2.330 -8.635 1.00 89.00 133 GLY A O 1
ATOM 1033 N N . ASP A 1 134 ? 13.749 -2.275 -8.494 1.00 90.06 134 ASP A N 1
ATOM 1034 C CA . ASP A 1 134 ? 13.742 -1.132 -7.579 1.00 90.06 134 ASP A CA 1
ATOM 1035 C C . ASP A 1 134 ? 13.172 0.108 -8.275 1.00 90.06 134 ASP A C 1
ATOM 1037 O O . ASP A 1 134 ? 13.423 0.345 -9.461 1.00 90.06 134 ASP A O 1
ATOM 1041 N N . VAL A 1 135 ? 12.441 0.912 -7.511 1.00 87.00 135 VAL A N 1
ATOM 1042 C CA . VAL A 1 135 ? 11.738 2.097 -8.004 1.00 87.00 135 VAL A CA 1
ATOM 1043 C C . VAL A 1 135 ? 12.523 3.347 -7.661 1.00 87.00 135 VAL A C 1
ATOM 1045 O O . VAL A 1 135 ? 13.002 3.509 -6.538 1.00 87.00 135 VAL A O 1
ATOM 1048 N N . TYR A 1 136 ? 12.619 4.251 -8.623 1.00 82.56 136 TYR A N 1
ATOM 1049 C CA . TYR A 1 136 ? 13.322 5.514 -8.505 1.00 82.56 136 TYR A CA 1
ATOM 1050 C C . TYR A 1 136 ? 12.355 6.650 -8.751 1.00 82.56 136 TYR A C 1
ATOM 1052 O O . TYR A 1 136 ? 11.921 6.863 -9.877 1.00 82.56 136 TYR A O 1
ATOM 1060 N N . PHE A 1 137 ? 12.027 7.382 -7.693 1.00 79.50 137 PHE A N 1
ATOM 1061 C CA . PHE A 1 137 ? 11.188 8.564 -7.821 1.00 79.50 137 PHE A CA 1
ATOM 1062 C C . PHE A 1 137 ? 12.037 9.740 -8.293 1.00 79.50 137 PHE A C 1
ATOM 1064 O O . PHE A 1 137 ? 12.955 10.155 -7.575 1.00 79.50 137 PHE A O 1
ATOM 1071 N N . LYS A 1 138 ? 11.734 10.233 -9.497 1.00 74.50 138 LYS A N 1
ATOM 1072 C CA . LYS A 1 138 ? 12.333 11.433 -10.097 1.00 74.50 138 LYS A CA 1
ATOM 1073 C C . LYS A 1 138 ? 11.255 12.458 -10.399 1.00 74.50 138 LYS A C 1
ATOM 1075 O O . LYS A 1 138 ? 10.150 12.082 -10.782 1.00 74.50 138 LYS A O 1
ATOM 1080 N N . SER A 1 139 ? 11.584 13.735 -10.249 1.00 72.44 139 SER A N 1
ATOM 1081 C CA . SER A 1 139 ? 10.695 14.800 -10.716 1.00 72.44 139 SER A CA 1
ATOM 1082 C C . SER A 1 139 ? 10.604 14.782 -12.243 1.00 72.44 139 SER A C 1
ATOM 1084 O O . SER A 1 139 ? 11.568 14.415 -12.915 1.00 72.44 139 SER A O 1
ATOM 1086 N N . TYR A 1 140 ? 9.473 15.224 -12.798 1.00 65.00 140 TYR A N 1
ATOM 1087 C CA . TYR A 1 140 ? 9.334 15.443 -14.242 1.00 65.00 140 TYR A CA 1
ATOM 1088 C C . TYR A 1 140 ? 10.383 16.431 -14.784 1.00 65.00 140 TYR A C 1
ATOM 1090 O O . TYR A 1 140 ? 10.755 16.372 -15.948 1.00 65.00 140 TYR A O 1
ATOM 1098 N N . TYR A 1 141 ? 10.885 17.328 -13.931 1.00 66.62 141 TYR A N 1
ATOM 1099 C CA . TYR A 1 141 ? 11.874 18.341 -14.299 1.00 66.62 141 TYR A CA 1
ATOM 1100 C C . TYR A 1 141 ? 13.331 17.848 -14.222 1.00 66.62 141 TYR A C 1
ATOM 1102 O O . TYR A 1 141 ? 14.251 18.604 -14.535 1.00 66.62 141 TYR A O 1
ATOM 1110 N N . GLU A 1 142 ? 13.565 16.609 -13.779 1.00 66.12 142 GLU A N 1
ATOM 1111 C CA . GLU A 1 142 ? 14.902 16.018 -13.677 1.00 66.12 142 GLU A CA 1
ATOM 1112 C C . GLU A 1 142 ? 15.234 15.192 -14.928 1.00 66.12 142 GLU A C 1
ATOM 1114 O O . GLU A 1 142 ? 14.833 14.034 -15.058 1.00 66.12 142 GLU A O 1
ATOM 1119 N N . ASN A 1 143 ? 16.045 15.769 -15.819 1.00 61.66 143 ASN A N 1
ATOM 1120 C CA . ASN A 1 143 ? 16.422 15.149 -17.098 1.00 61.66 143 ASN A CA 1
ATOM 1121 C C . ASN A 1 143 ? 17.716 14.319 -17.044 1.00 61.66 143 ASN A C 1
ATOM 1123 O O . ASN A 1 143 ? 18.185 13.830 -18.071 1.00 61.66 143 ASN A O 1
ATOM 1127 N N . ASP A 1 144 ? 18.294 14.123 -15.859 1.00 64.06 144 ASP A N 1
ATOM 1128 C CA . ASP A 1 144 ? 19.560 13.407 -15.729 1.00 64.06 144 ASP A CA 1
ATOM 1129 C C . ASP A 1 144 ? 19.359 11.883 -15.801 1.00 64.06 144 ASP A C 1
ATOM 1131 O O . ASP A 1 144 ? 18.686 11.260 -14.960 1.00 64.06 144 ASP A O 1
ATOM 1135 N N . GLU A 1 145 ? 20.009 11.252 -16.781 1.00 63.97 145 GLU A N 1
ATOM 1136 C CA . GLU A 1 145 ? 20.132 9.797 -16.915 1.00 63.97 145 GLU A CA 1
ATOM 1137 C C . GLU A 1 145 ? 21.083 9.227 -15.854 1.00 63.97 145 GLU A C 1
ATOM 1139 O O . GLU A 1 145 ? 22.224 8.847 -16.105 1.00 63.97 145 GLU A O 1
ATOM 1144 N N . ASN A 1 146 ? 20.608 9.171 -14.614 1.00 69.38 146 ASN A N 1
ATOM 1145 C CA . ASN A 1 146 ? 21.363 8.548 -13.536 1.00 69.38 146 ASN A CA 1
ATOM 1146 C C . ASN A 1 146 ? 21.237 7.013 -13.587 1.00 69.38 146 ASN A C 1
ATOM 1148 O O . ASN A 1 146 ? 20.115 6.498 -13.689 1.00 69.38 146 ASN A O 1
ATOM 1152 N N . PRO A 1 147 ? 22.350 6.260 -13.482 1.00 78.69 147 PRO A N 1
ATOM 1153 C CA . PRO A 1 147 ? 22.298 4.810 -13.383 1.00 78.69 147 PRO A CA 1
ATOM 1154 C C . PRO A 1 147 ? 21.625 4.388 -12.076 1.00 78.69 147 PRO A C 1
ATOM 1156 O O . PRO A 1 147 ? 21.739 5.058 -11.052 1.00 78.69 147 PRO A O 1
ATOM 1159 N N . CYS A 1 148 ? 20.962 3.237 -12.102 1.00 78.75 148 CYS A N 1
ATOM 1160 C CA . CYS A 1 148 ? 20.365 2.585 -10.948 1.00 78.75 148 CYS A CA 1
ATOM 1161 C C . CYS A 1 148 ? 21.432 2.371 -9.855 1.00 78.75 148 CYS A C 1
ATOM 1163 O O . CYS A 1 148 ? 22.319 1.539 -10.035 1.00 78.75 148 CYS A O 1
ATOM 1165 N N . PRO A 1 149 ? 21.346 3.028 -8.688 1.00 75.12 149 PRO A N 1
ATOM 1166 C CA . PRO A 1 149 ? 22.259 2.834 -7.563 1.00 75.12 149 PRO A CA 1
ATOM 1167 C C . PRO A 1 149 ? 22.354 1.392 -7.051 1.00 75.12 149 PRO A C 1
ATOM 1169 O O . PRO A 1 149 ? 23.308 1.063 -6.356 1.00 75.12 149 PRO A O 1
ATOM 1172 N N . SER A 1 150 ? 21.354 0.544 -7.315 1.00 81.31 150 SER A N 1
ATOM 1173 C CA . SER A 1 150 ? 21.372 -0.860 -6.880 1.00 81.31 150 SER A CA 1
ATOM 1174 C C . SER A 1 150 ? 22.137 -1.785 -7.833 1.00 81.31 150 SER A C 1
ATOM 1176 O O . SER A 1 150 ? 22.747 -2.740 -7.365 1.00 81.31 150 SER A O 1
ATOM 1178 N N . CYS A 1 151 ? 22.112 -1.540 -9.150 1.00 83.00 151 CYS A N 1
ATOM 1179 C CA . CYS A 1 151 ? 22.701 -2.461 -10.140 1.00 83.00 151 CYS A CA 1
ATOM 1180 C C . CYS A 1 151 ? 23.541 -1.798 -11.247 1.00 83.00 151 CYS A C 1
ATOM 1182 O O . CYS A 1 151 ? 24.054 -2.490 -12.121 1.00 83.00 151 CYS A O 1
ATOM 1184 N N . GLY A 1 152 ? 23.677 -0.472 -11.244 1.00 81.69 152 GLY A N 1
ATOM 1185 C CA . GLY A 1 152 ? 24.443 0.308 -12.220 1.00 81.69 152 GLY A CA 1
ATOM 1186 C C . GLY A 1 152 ? 23.785 0.469 -13.594 1.00 81.69 152 GLY A C 1
ATOM 1187 O O . GLY A 1 152 ? 24.311 1.192 -14.436 1.00 81.69 152 GLY A O 1
ATOM 1188 N N . LYS A 1 153 ? 22.638 -0.175 -13.850 1.00 83.25 153 LYS A N 1
ATOM 1189 C CA . LYS A 1 153 ? 21.938 -0.092 -15.140 1.00 83.25 153 LYS A CA 1
ATOM 1190 C C . LYS A 1 153 ? 21.362 1.302 -15.372 1.00 83.25 153 LYS A C 1
ATOM 1192 O O . LYS A 1 153 ? 20.745 1.850 -14.465 1.00 83.25 153 LYS A O 1
ATOM 1197 N N . ALA A 1 154 ? 21.498 1.835 -16.585 1.00 80.31 154 ALA A N 1
ATOM 1198 C CA . ALA A 1 154 ? 20.816 3.065 -16.984 1.00 80.31 154 ALA A CA 1
ATOM 1199 C C . ALA A 1 154 ? 19.309 2.965 -16.692 1.00 80.31 154 ALA A C 1
ATOM 1201 O O . ALA A 1 154 ? 18.666 1.970 -17.045 1.00 80.31 154 ALA A O 1
ATOM 1202 N N . LEU A 1 155 ? 18.777 3.967 -15.994 1.00 76.94 155 LEU A N 1
ATOM 1203 C CA . LEU A 1 155 ? 17.343 4.096 -15.774 1.00 76.94 155 LEU A CA 1
ATOM 1204 C C . LEU A 1 155 ? 16.712 4.772 -16.998 1.00 76.94 155 LEU A C 1
ATOM 1206 O O . LEU A 1 155 ? 17.339 5.675 -17.553 1.00 76.94 155 LEU A O 1
ATOM 1210 N N . PRO A 1 156 ? 15.490 4.379 -17.397 1.00 73.06 156 PRO A N 1
ATOM 1211 C CA . PRO A 1 156 ? 14.707 5.148 -18.361 1.00 73.06 156 PRO A CA 1
ATOM 1212 C C . PRO A 1 156 ? 14.599 6.619 -17.930 1.00 73.06 156 PRO A C 1
ATOM 1214 O O . PRO A 1 156 ? 14.608 6.910 -16.727 1.00 73.06 156 PRO A O 1
ATOM 1217 N N . SER A 1 157 ? 14.508 7.551 -18.884 1.00 69.62 157 SER A N 1
ATOM 1218 C CA . SER A 1 157 ? 14.207 8.945 -18.539 1.00 69.62 157 SER A CA 1
ATOM 1219 C C . SER A 1 157 ? 12.753 9.067 -18.064 1.00 69.62 157 SER A C 1
ATOM 1221 O O . SER A 1 157 ? 11.909 8.245 -18.421 1.00 69.62 157 SER A O 1
ATOM 1223 N N . ALA A 1 158 ? 12.455 10.095 -17.264 1.00 64.69 158 ALA A N 1
ATOM 1224 C CA . AL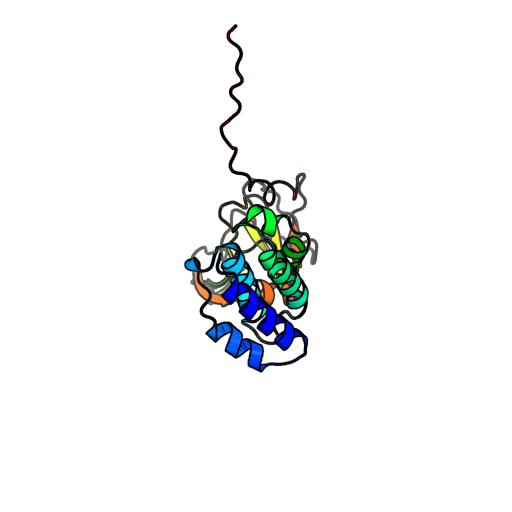A A 1 158 ? 11.098 10.354 -16.776 1.00 64.69 158 ALA A CA 1
ATOM 1225 C C . ALA A 1 158 ? 10.109 10.732 -17.899 1.00 64.69 158 ALA A C 1
ATOM 1227 O O . ALA A 1 158 ? 8.905 10.727 -17.664 1.00 64.69 158 ALA A O 1
ATOM 1228 N N . GLU A 1 159 ? 10.612 11.057 -19.093 1.00 61.88 159 GLU A N 1
ATOM 1229 C CA . GLU A 1 159 ? 9.820 11.379 -20.285 1.00 61.88 159 GLU A CA 1
ATOM 1230 C C . GLU A 1 159 ? 9.432 10.122 -21.084 1.00 61.88 159 GLU A C 1
ATOM 1232 O O . GLU A 1 159 ? 8.432 10.139 -21.792 1.00 61.88 159 GLU A O 1
ATOM 1237 N N . HIS A 1 160 ? 10.174 9.013 -20.948 1.00 62.81 160 HIS A N 1
ATOM 1238 C CA . HIS A 1 160 ? 9.893 7.765 -21.667 1.00 62.81 160 HIS A CA 1
ATOM 1239 C C . HIS A 1 160 ? 8.998 6.851 -20.827 1.00 62.81 160 HIS A C 1
ATOM 1241 O O . HIS A 1 160 ? 9.447 5.863 -20.236 1.00 62.81 160 HIS A O 1
ATOM 1247 N N . TRP A 1 161 ? 7.713 7.190 -20.784 1.00 64.62 161 TRP A N 1
ATOM 1248 C CA . TRP A 1 161 ? 6.677 6.337 -20.215 1.00 64.62 161 TRP A CA 1
ATOM 1249 C C . TRP A 1 161 ? 6.336 5.224 -21.197 1.00 64.62 161 TRP A C 1
ATOM 1251 O O . TRP A 1 161 ? 5.661 5.449 -22.191 1.00 64.62 161 TRP A O 1
ATOM 1261 N N . GLY A 1 162 ? 6.800 4.006 -20.947 1.00 75.06 162 GLY A N 1
ATOM 1262 C CA . GLY A 1 162 ? 6.455 2.899 -21.827 1.00 75.06 162 GLY A CA 1
ATOM 1263 C C . GLY A 1 162 ? 7.223 1.629 -21.534 1.00 75.06 162 GLY A C 1
ATOM 1264 O O . GLY A 1 162 ? 7.890 1.482 -20.507 1.00 75.06 162 GLY A O 1
ATOM 1265 N N . CYS A 1 163 ? 7.135 0.694 -22.471 1.00 84.38 163 CYS A N 1
ATOM 1266 C CA . CYS A 1 163 ? 7.774 -0.599 -22.329 1.00 84.38 163 CYS A CA 1
ATOM 1267 C C . CYS A 1 163 ? 9.297 -0.454 -22.156 1.00 84.38 163 CYS A C 1
ATOM 1269 O O . CYS A 1 163 ? 9.968 0.052 -23.058 1.00 84.38 163 CYS A O 1
ATOM 1271 N N . PRO A 1 164 ? 9.908 -1.012 -21.094 1.00 80.81 164 PRO A N 1
ATOM 1272 C CA . PRO A 1 164 ? 11.350 -0.898 -20.868 1.00 80.81 164 PRO A CA 1
ATOM 1273 C C . PRO A 1 164 ? 12.204 -1.614 -21.928 1.00 80.81 164 PRO A C 1
ATOM 1275 O O . PRO A 1 164 ? 13.424 -1.466 -21.938 1.00 80.81 164 PRO A O 1
ATOM 1278 N N . GLN A 1 165 ? 11.593 -2.433 -22.790 1.00 84.00 165 GLN A N 1
ATOM 1279 C CA . GLN A 1 165 ? 12.283 -3.153 -23.858 1.00 84.00 165 GLN A CA 1
ATOM 1280 C C . GLN A 1 165 ? 12.240 -2.433 -25.205 1.00 84.00 165 GLN A C 1
ATOM 1282 O O . GLN A 1 165 ? 13.240 -2.447 -25.915 1.00 84.00 165 GLN A O 1
ATOM 1287 N N . CYS A 1 166 ? 11.091 -1.870 -25.586 1.00 85.56 166 CYS A N 1
ATOM 1288 C CA . CYS A 1 166 ? 10.896 -1.294 -26.921 1.00 85.56 166 CYS A CA 1
ATOM 1289 C C . CYS A 1 166 ? 10.425 0.165 -26.912 1.00 85.56 166 CYS A C 1
ATOM 1291 O O . CYS A 1 166 ? 10.212 0.718 -27.984 1.00 85.56 166 CYS A O 1
ATOM 1293 N N . GLN A 1 167 ? 10.259 0.766 -25.728 1.00 82.44 167 GLN A N 1
ATOM 1294 C CA . GLN A 1 167 ? 9.848 2.160 -25.511 1.00 82.44 167 GLN A CA 1
ATOM 1295 C C . GLN A 1 167 ? 8.493 2.532 -26.131 1.00 82.44 167 GLN A C 1
ATOM 1297 O O . GLN A 1 167 ? 8.170 3.705 -26.252 1.00 82.44 167 GLN A O 1
ATOM 1302 N N . SER A 1 168 ? 7.685 1.538 -26.505 1.00 85.44 168 SER A N 1
ATOM 1303 C CA . SER A 1 168 ? 6.311 1.766 -26.941 1.00 85.44 168 SER A CA 1
ATOM 1304 C C . SER A 1 168 ? 5.460 2.230 -25.759 1.00 85.44 168 SER A C 1
ATOM 1306 O O . SER A 1 168 ? 5.491 1.603 -24.695 1.00 85.44 168 SER A O 1
ATOM 1308 N N . GLU A 1 169 ? 4.703 3.304 -25.970 1.00 85.31 169 GLU A N 1
ATOM 1309 C CA . GLU A 1 169 ? 3.685 3.811 -25.041 1.00 85.31 169 GLU A CA 1
ATOM 1310 C C . GLU A 1 169 ? 2.388 2.981 -25.116 1.00 85.31 169 GLU A C 1
ATOM 1312 O O . GLU A 1 169 ? 1.545 3.036 -24.222 1.00 85.31 169 GLU A O 1
ATOM 1317 N N . GLU A 1 170 ? 2.231 2.166 -26.167 1.00 89.38 170 GLU A N 1
ATOM 1318 C CA . GLU A 1 170 ? 1.074 1.294 -26.340 1.00 89.38 170 GLU A CA 1
ATOM 1319 C C . GLU A 1 170 ? 1.174 0.091 -25.398 1.00 89.38 170 GLU A C 1
ATOM 1321 O O . GLU A 1 170 ? 1.973 -0.839 -25.586 1.00 89.38 170 GLU A O 1
ATOM 1326 N N . SER A 1 171 ? 0.335 0.117 -24.369 1.00 91.00 171 SER A N 1
ATOM 1327 C CA . SER A 1 171 ? 0.218 -0.941 -23.375 1.00 91.00 171 SER A CA 1
ATOM 1328 C C . SER A 1 171 ? -1.210 -1.058 -22.853 1.00 91.00 171 SER A C 1
ATOM 1330 O O . SER A 1 171 ? -2.039 -0.168 -23.062 1.00 91.00 171 SER A O 1
ATOM 1332 N N . SER A 1 172 ? -1.505 -2.191 -22.224 1.00 93.69 172 SER A N 1
ATOM 1333 C CA . SER A 1 172 ? -2.762 -2.425 -21.521 1.00 93.69 172 SER A CA 1
ATOM 1334 C C . SER A 1 172 ? -2.508 -3.043 -20.154 1.00 93.69 172 SER A C 1
ATOM 1336 O O . SER A 1 172 ? -1.743 -4.011 -20.053 1.00 93.69 172 SER A O 1
ATOM 1338 N N . THR A 1 173 ? -3.220 -2.556 -19.139 1.00 94.44 173 THR A N 1
ATOM 1339 C CA . THR A 1 173 ? -3.179 -3.119 -17.791 1.00 94.44 173 THR A CA 1
ATOM 1340 C C . THR A 1 173 ? -3.746 -4.537 -17.810 1.00 94.44 173 THR A C 1
ATOM 1342 O O . THR A 1 173 ? -4.903 -4.751 -18.173 1.00 94.44 173 THR A O 1
ATOM 1345 N N . VAL A 1 174 ? -2.931 -5.517 -17.420 1.00 96.50 174 VAL A N 1
ATOM 1346 C CA . VAL A 1 174 ? -3.321 -6.936 -17.337 1.00 96.50 174 VAL A CA 1
ATOM 1347 C C . VAL A 1 174 ? -3.541 -7.403 -15.902 1.00 96.50 174 VAL A C 1
ATOM 1349 O O . VAL A 1 174 ? -4.245 -8.388 -15.683 1.00 96.50 174 VAL A O 1
ATOM 1352 N N . ALA A 1 175 ? -2.975 -6.697 -14.921 1.00 94.69 175 ALA A N 1
ATOM 1353 C CA . ALA A 1 175 ? -3.228 -6.937 -13.507 1.00 94.69 175 ALA A CA 1
ATOM 1354 C C . ALA A 1 175 ? -3.001 -5.671 -12.673 1.00 94.69 175 ALA A C 1
ATOM 1356 O O . ALA A 1 175 ? -2.214 -4.801 -13.041 1.00 94.69 175 ALA A O 1
ATOM 1357 N N . GLU A 1 176 ? -3.635 -5.614 -11.508 1.00 94.06 176 GLU A N 1
ATOM 1358 C CA . GLU A 1 176 ? -3.322 -4.662 -10.445 1.00 94.06 176 GLU A CA 1
ATOM 1359 C C . GLU A 1 176 ? -2.866 -5.453 -9.221 1.00 94.06 176 GLU A C 1
ATOM 1361 O O . GLU A 1 176 ? -3.528 -6.410 -8.814 1.00 94.06 176 GLU A O 1
ATOM 1366 N N . ILE A 1 177 ? -1.729 -5.069 -8.644 1.00 94.50 177 ILE A N 1
ATOM 1367 C CA . ILE A 1 177 ? -1.185 -5.700 -7.439 1.00 94.50 177 ILE A CA 1
ATOM 1368 C C . ILE A 1 177 ? -1.020 -4.672 -6.327 1.00 94.50 177 ILE A C 1
ATOM 1370 O O . ILE A 1 177 ? -0.899 -3.465 -6.556 1.00 94.50 177 ILE A O 1
ATOM 1374 N N . SER A 1 178 ? -0.995 -5.160 -5.089 1.00 94.56 178 SER A N 1
ATOM 1375 C CA . SER A 1 178 ? -0.814 -4.280 -3.941 1.00 94.56 178 SER A CA 1
ATOM 1376 C C . SER A 1 178 ? 0.585 -3.656 -3.952 1.00 94.56 178 SER A C 1
ATOM 1378 O O . SER A 1 178 ? 1.578 -4.369 -4.118 1.00 94.56 178 SER A O 1
ATOM 1380 N N . PRO A 1 179 ? 0.727 -2.352 -3.662 1.00 94.12 179 PRO A N 1
ATOM 1381 C CA . PRO A 1 179 ? 2.042 -1.773 -3.417 1.00 94.12 179 PRO A CA 1
ATOM 1382 C C . PRO A 1 179 ? 2.819 -2.496 -2.302 1.00 94.12 179 PRO A C 1
ATOM 1384 O O . PRO A 1 179 ? 4.032 -2.668 -2.402 1.00 94.12 179 PRO A O 1
ATOM 1387 N N . TYR A 1 180 ? 2.130 -3.001 -1.271 1.00 95.75 180 TYR A N 1
ATOM 1388 C CA . TYR A 1 180 ? 2.760 -3.812 -0.222 1.00 95.75 180 TYR A CA 1
ATOM 1389 C C . TYR A 1 180 ? 3.347 -5.125 -0.761 1.00 95.75 180 TYR A C 1
ATOM 1391 O O . TYR A 1 180 ? 4.373 -5.584 -0.254 1.00 95.75 180 TYR A O 1
ATOM 1399 N N . GLU A 1 181 ? 2.705 -5.721 -1.769 1.00 96.06 181 GLU A N 1
ATOM 1400 C CA . GLU A 1 181 ? 3.186 -6.925 -2.447 1.00 96.06 181 GLU A CA 1
ATOM 1401 C C . GLU A 1 181 ? 4.444 -6.607 -3.247 1.00 96.06 181 GLU A C 1
ATOM 1403 O O . GLU A 1 181 ? 5.474 -7.256 -3.070 1.00 96.06 181 GLU A O 1
ATOM 1408 N N . TYR A 1 182 ? 4.413 -5.545 -4.052 1.00 95.44 182 TYR A N 1
ATOM 1409 C CA . TYR A 1 182 ? 5.564 -5.142 -4.855 1.00 95.44 182 TYR A CA 1
ATOM 1410 C C . TYR A 1 182 ? 6.792 -4.822 -3.985 1.00 95.44 182 TYR A C 1
ATOM 1412 O O . TYR A 1 182 ? 7.880 -5.375 -4.170 1.00 95.44 182 TYR A O 1
ATOM 1420 N N . PHE A 1 183 ? 6.620 -3.978 -2.964 1.00 93.62 183 PHE A N 1
ATOM 1421 C CA . PHE A 1 183 ? 7.705 -3.575 -2.063 1.00 93.62 183 PHE A CA 1
ATOM 1422 C C . PHE A 1 183 ? 8.037 -4.617 -0.978 1.00 93.62 183 PHE A C 1
ATOM 1424 O O . PHE A 1 183 ? 8.852 -4.366 -0.086 1.00 93.62 183 PHE A O 1
ATOM 1431 N N . SER A 1 184 ? 7.461 -5.822 -1.053 1.00 92.62 184 SER A N 1
ATOM 1432 C CA . SER A 1 184 ? 7.988 -6.986 -0.326 1.00 92.62 184 SER A CA 1
ATOM 1433 C C . SER A 1 184 ? 9.327 -7.462 -0.882 1.00 92.62 184 SER A C 1
ATOM 1435 O O . SER A 1 184 ? 10.191 -7.874 -0.109 1.00 92.62 184 SER A O 1
ATOM 1437 N N . ASN A 1 185 ? 9.532 -7.309 -2.192 1.00 91.62 185 ASN A N 1
ATOM 1438 C CA . ASN A 1 185 ? 10.721 -7.797 -2.891 1.00 91.62 185 ASN A CA 1
ATOM 1439 C C . ASN A 1 185 ? 11.567 -6.678 -3.512 1.00 91.62 185 ASN A C 1
ATOM 1441 O O . ASN A 1 185 ? 12.713 -6.912 -3.894 1.00 91.62 185 ASN A O 1
ATOM 1445 N N . HIS A 1 186 ? 11.029 -5.461 -3.583 1.00 92.19 186 HIS A N 1
ATOM 1446 C CA . HIS A 1 186 ? 11.690 -4.312 -4.194 1.00 92.19 186 HIS A CA 1
ATOM 1447 C C . HIS A 1 186 ? 11.876 -3.169 -3.205 1.00 92.19 186 HIS A C 1
ATOM 1449 O O . HIS A 1 186 ? 11.123 -3.010 -2.245 1.00 92.19 186 HIS A O 1
ATOM 1455 N N . LYS A 1 187 ? 12.886 -2.336 -3.456 1.00 89.50 187 LYS A N 1
ATOM 1456 C CA . LYS A 1 187 ? 13.108 -1.097 -2.712 1.00 89.50 187 LYS A CA 1
ATOM 1457 C C . LYS A 1 187 ? 12.664 0.078 -3.558 1.00 89.50 187 LYS A C 1
ATOM 1459 O O . LYS A 1 187 ? 12.809 0.072 -4.777 1.00 89.50 187 LYS A O 1
ATOM 1464 N N . PHE A 1 188 ? 12.208 1.133 -2.902 1.00 86.06 188 PHE A N 1
ATOM 1465 C CA . PHE A 1 188 ? 12.161 2.438 -3.534 1.00 86.06 188 PHE A CA 1
ATOM 1466 C C . PHE A 1 188 ? 13.301 3.312 -3.037 1.00 86.06 188 PHE A C 1
ATOM 1468 O O . PHE A 1 188 ? 13.705 3.274 -1.873 1.00 86.06 188 PHE A O 1
ATOM 1475 N N . LYS A 1 189 ? 13.822 4.121 -3.947 1.00 77.50 189 LYS A N 1
ATOM 1476 C CA . LYS A 1 189 ? 14.840 5.124 -3.697 1.00 77.50 189 LYS A CA 1
ATOM 1477 C C . LYS A 1 189 ? 14.399 6.424 -4.343 1.00 77.50 189 LYS A C 1
ATOM 1479 O O . LYS A 1 189 ? 13.607 6.459 -5.282 1.00 77.50 189 LYS A O 1
ATOM 1484 N N . ARG A 1 190 ? 14.939 7.517 -3.832 1.00 67.38 190 ARG A N 1
ATOM 1485 C CA . ARG A 1 190 ? 14.886 8.788 -4.545 1.00 67.38 190 ARG A CA 1
ATOM 1486 C C . ARG A 1 190 ? 15.969 8.810 -5.605 1.00 67.38 190 ARG A C 1
ATOM 1488 O O . ARG A 1 190 ? 17.033 8.217 -5.399 1.00 67.38 190 ARG A O 1
ATOM 1495 N N . GLY A 1 191 ? 15.700 9.497 -6.710 1.00 55.62 191 GLY A N 1
ATOM 1496 C CA . GLY A 1 191 ? 16.766 9.932 -7.597 1.00 55.62 191 GLY A CA 1
ATOM 1497 C C . GLY A 1 191 ? 17.821 10.736 -6.818 1.00 55.62 191 GLY A C 1
ATOM 1498 O O . GLY A 1 191 ? 17.500 11.358 -5.799 1.00 55.62 191 GLY A O 1
ATOM 1499 N N . PRO A 1 192 ? 19.097 10.700 -7.231 1.00 45.94 192 PRO A N 1
ATOM 1500 C CA . PRO A 1 192 ? 20.085 11.645 -6.731 1.00 45.94 192 PRO A CA 1
ATOM 1501 C C . PRO A 1 192 ? 19.706 13.051 -7.227 1.00 45.94 192 PRO A C 1
ATOM 1503 O O . PRO A 1 192 ? 19.812 13.333 -8.413 1.00 45.94 192 PRO A O 1
ATOM 1506 N N . GLY A 1 193 ? 19.236 13.911 -6.320 1.00 43.94 193 GLY A N 1
ATOM 1507 C CA . GLY A 1 193 ? 18.787 15.271 -6.628 1.00 43.94 193 GLY A CA 1
ATOM 1508 C C . GLY A 1 193 ? 18.605 16.111 -5.353 1.00 43.94 193 GLY A C 1
ATOM 1509 O O . GLY A 1 193 ? 18.229 15.568 -4.304 1.00 43.94 193 GLY A O 1
ATOM 1510 N N . PRO A 1 194 ? 18.918 17.420 -5.372 1.00 37.19 194 PRO A N 1
ATOM 1511 C CA . PRO A 1 194 ? 18.851 18.266 -4.192 1.00 37.19 194 PRO A CA 1
ATOM 1512 C C . PRO A 1 194 ? 17.418 18.773 -4.000 1.00 37.19 194 PRO A C 1
ATOM 1514 O O . PRO A 1 194 ? 17.070 19.803 -4.560 1.00 37.19 194 PRO A O 1
ATOM 1517 N N . ASN A 1 195 ? 16.588 18.052 -3.231 1.00 40.56 195 ASN A N 1
ATOM 1518 C CA . ASN A 1 195 ? 15.618 18.603 -2.261 1.00 40.56 195 ASN A CA 1
ATOM 1519 C C . ASN A 1 195 ? 14.499 17.611 -1.855 1.00 40.56 195 ASN A C 1
ATOM 1521 O O . ASN A 1 195 ? 13.627 17.231 -2.623 1.00 40.56 195 ASN A O 1
ATOM 1525 N N . ASN A 1 196 ? 14.477 17.334 -0.547 1.00 43.69 196 ASN A N 1
ATOM 1526 C CA . ASN A 1 196 ? 13.317 17.419 0.352 1.00 43.69 196 ASN A CA 1
ATOM 1527 C C . ASN A 1 196 ? 12.201 16.356 0.290 1.00 43.69 196 ASN A C 1
ATOM 1529 O O . ASN A 1 196 ? 11.360 16.295 -0.599 1.00 43.69 196 ASN A O 1
ATOM 1533 N N . PHE A 1 197 ? 12.128 15.541 1.351 1.00 42.44 197 PHE A N 1
ATOM 1534 C CA . PHE A 1 197 ? 10.993 14.658 1.689 1.00 42.44 197 PHE A CA 1
ATOM 1535 C C . PHE A 1 197 ? 9.866 15.401 2.422 1.00 42.44 197 PHE A C 1
ATOM 1537 O O . PHE A 1 197 ? 8.888 14.795 2.837 1.00 42.44 197 PHE A O 1
ATOM 1544 N N . LEU A 1 198 ? 9.978 16.713 2.619 1.00 36.94 198 LEU A N 1
ATOM 1545 C CA . LEU A 1 198 ? 9.306 17.348 3.752 1.00 36.94 198 LEU A CA 1
ATOM 1546 C C . LEU A 1 198 ? 8.009 18.108 3.459 1.00 36.94 198 LEU A C 1
ATOM 1548 O O . LEU A 1 198 ? 7.372 18.533 4.415 1.00 36.94 198 LEU A O 1
ATOM 1552 N N . HIS A 1 199 ? 7.556 18.227 2.207 1.00 38.22 199 HIS A N 1
ATOM 1553 C CA . HIS A 1 199 ? 6.356 19.032 1.921 1.00 38.22 199 HIS A CA 1
ATOM 1554 C C . HIS A 1 199 ? 5.075 18.259 1.582 1.00 38.22 199 HIS A C 1
ATOM 1556 O O . HIS A 1 199 ? 3.998 18.822 1.751 1.00 38.22 199 HIS A O 1
ATOM 1562 N N . VAL A 1 200 ? 5.132 16.974 1.217 1.00 40.84 200 VAL A N 1
ATOM 1563 C CA . VAL A 1 200 ? 3.913 16.254 0.778 1.00 40.84 200 VAL A CA 1
ATOM 1564 C C . VAL A 1 200 ? 3.102 15.671 1.947 1.00 40.84 200 VAL A C 1
ATOM 1566 O O . VAL A 1 200 ? 1.896 15.497 1.825 1.00 40.84 200 VAL A O 1
ATOM 1569 N N . ILE A 1 201 ? 3.706 15.472 3.126 1.00 39.50 201 ILE A N 1
ATOM 1570 C CA . ILE A 1 201 ? 2.951 15.077 4.335 1.00 39.50 201 ILE A CA 1
ATOM 1571 C C . ILE A 1 201 ? 2.415 16.316 5.094 1.00 39.50 201 ILE A C 1
ATOM 1573 O O . ILE A 1 201 ? 1.445 16.208 5.833 1.00 39.50 201 ILE A O 1
ATOM 1577 N N . VAL A 1 202 ? 2.972 17.517 4.862 1.00 33.03 202 VAL A N 1
ATOM 1578 C CA . VAL A 1 202 ? 2.644 18.749 5.623 1.00 33.03 202 VAL A CA 1
ATOM 1579 C C . VAL A 1 202 ? 1.744 19.739 4.856 1.00 33.03 202 VAL A C 1
ATOM 1581 O O . VAL A 1 202 ? 1.208 20.664 5.458 1.00 33.03 202 VAL A O 1
ATOM 1584 N N . ALA A 1 203 ? 1.473 19.545 3.559 1.00 34.12 203 ALA A N 1
ATOM 1585 C CA . ALA A 1 203 ? 0.494 20.370 2.821 1.00 34.12 203 ALA A CA 1
ATOM 1586 C C . ALA A 1 203 ? -0.976 20.121 3.240 1.00 34.12 203 ALA A C 1
ATOM 1588 O O . ALA A 1 203 ? -1.904 20.739 2.725 1.00 34.12 203 ALA A O 1
ATOM 1589 N N . TYR A 1 204 ? -1.177 19.242 4.217 1.00 43.72 204 TYR A N 1
ATOM 1590 C CA . TYR A 1 204 ? -2.437 18.907 4.856 1.00 43.72 204 TYR A CA 1
ATOM 1591 C C . TYR A 1 204 ? -2.727 19.845 6.037 1.00 43.72 204 TYR A C 1
ATOM 1593 O O . TYR A 1 204 ? -2.884 19.423 7.175 1.00 43.72 204 TYR A O 1
ATOM 1601 N N . ALA A 1 205 ? -2.829 21.142 5.755 1.00 29.95 205 ALA A N 1
ATOM 1602 C CA . ALA A 1 205 ? -3.610 22.064 6.567 1.00 29.95 205 ALA A CA 1
ATOM 1603 C C . ALA A 1 205 ? -4.445 22.909 5.599 1.00 29.95 205 ALA A C 1
ATOM 1605 O O . ALA A 1 205 ? -3.854 23.654 4.811 1.00 29.95 205 ALA A O 1
ATOM 1606 N N . PRO A 1 206 ? -5.793 22.854 5.622 1.00 30.53 206 PRO A N 1
ATOM 1607 C CA . PRO A 1 206 ? -6.545 23.954 5.051 1.00 30.53 206 PRO A CA 1
ATOM 1608 C C . PRO A 1 206 ? -6.055 25.202 5.781 1.00 30.53 206 PRO A C 1
ATOM 1610 O O . PRO A 1 206 ? -6.157 25.287 7.010 1.00 30.53 206 PRO A O 1
ATOM 1613 N N . LYS A 1 207 ? -5.459 26.150 5.049 1.00 32.62 207 LYS A N 1
ATOM 1614 C CA . LYS A 1 207 ? -5.247 27.489 5.589 1.00 32.62 207 LYS A CA 1
ATOM 1615 C C . LYS A 1 207 ? -6.618 27.943 6.072 1.00 32.62 207 LYS A C 1
ATOM 1617 O O . LYS A 1 207 ? -7.514 28.158 5.262 1.00 32.62 207 LYS A O 1
ATOM 1622 N N . ARG A 1 208 ? -6.802 28.036 7.391 1.00 34.72 208 ARG A N 1
ATOM 1623 C CA . ARG A 1 208 ? -7.892 28.832 7.938 1.00 34.72 208 ARG A CA 1
ATOM 1624 C C . ARG A 1 208 ? -7.617 30.247 7.452 1.00 34.72 208 ARG A C 1
ATOM 1626 O O . ARG A 1 208 ? -6.705 30.902 7.948 1.00 34.72 208 ARG A O 1
ATOM 1633 N N . GLU A 1 209 ? -8.355 30.693 6.446 1.00 38.22 209 GLU A N 1
ATOM 1634 C CA . GLU A 1 209 ? -8.577 32.116 6.242 1.00 38.22 209 GLU A CA 1
ATOM 1635 C C . GLU A 1 209 ? -9.269 32.617 7.502 1.00 38.22 209 GLU A C 1
ATOM 1637 O O . GLU A 1 209 ? -10.458 32.394 7.677 1.00 38.22 209 GLU A O 1
ATOM 1642 N N . ASN A 1 210 ? -8.491 33.151 8.438 1.00 43.34 210 ASN A N 1
ATOM 1643 C CA . ASN A 1 210 ? -8.924 34.081 9.474 1.00 43.34 210 ASN A CA 1
ATOM 1644 C C . ASN A 1 210 ? -7.675 34.555 10.209 1.00 43.34 210 ASN A C 1
ATOM 1646 O O . ASN A 1 210 ? -7.347 34.050 11.272 1.00 43.34 210 ASN A O 1
ATOM 1650 N N . ASP A 1 211 ? -6.970 35.494 9.583 1.00 34.84 211 ASP A N 1
ATOM 1651 C CA . ASP A 1 211 ? -6.183 36.513 10.278 1.00 34.84 211 ASP A CA 1
ATOM 1652 C C . ASP A 1 211 ? -5.893 37.667 9.305 1.00 34.84 211 ASP A C 1
ATOM 1654 O O . ASP A 1 211 ? -4.758 37.973 8.945 1.00 34.84 211 ASP A O 1
ATOM 1658 N N . VAL A 1 212 ? -6.958 38.352 8.869 1.00 34.81 212 VAL A N 1
ATOM 1659 C CA . VAL A 1 212 ? -6.836 39.792 8.619 1.00 34.81 212 VAL A CA 1
ATOM 1660 C C . VAL A 1 212 ? -7.176 40.462 9.936 1.00 34.81 212 VAL A C 1
ATOM 1662 O O . VAL A 1 212 ? -8.328 40.748 10.259 1.00 34.81 212 VAL A O 1
ATOM 1665 N N . MET A 1 213 ? -6.122 40.657 10.718 1.00 34.53 213 MET A N 1
ATOM 1666 C CA . MET A 1 213 ? -6.112 41.553 11.851 1.00 34.53 213 MET A CA 1
ATOM 1667 C C . MET A 1 213 ? -6.791 42.879 11.495 1.00 34.53 213 MET A C 1
ATOM 1669 O O . MET A 1 213 ? -6.340 43.628 10.630 1.00 34.53 213 MET A O 1
ATOM 1673 N N . SER A 1 214 ? -7.832 43.193 12.262 1.00 43.91 214 SER A N 1
ATOM 1674 C CA . SER A 1 214 ? -7.867 44.388 13.107 1.00 43.91 214 SER A CA 1
ATOM 1675 C C . SER A 1 214 ? -6.569 45.212 13.062 1.00 43.91 214 SER A C 1
ATOM 1677 O O . SER A 1 214 ? -5.658 44.988 13.854 1.00 43.91 214 SER A O 1
ATOM 1679 N N . LYS A 1 215 ? -6.489 46.154 12.116 1.00 40.06 215 LYS A N 1
ATOM 1680 C CA . LYS A 1 215 ? -5.731 47.413 12.204 1.00 40.06 215 LYS A CA 1
ATOM 1681 C C . LYS A 1 215 ? -6.341 48.438 1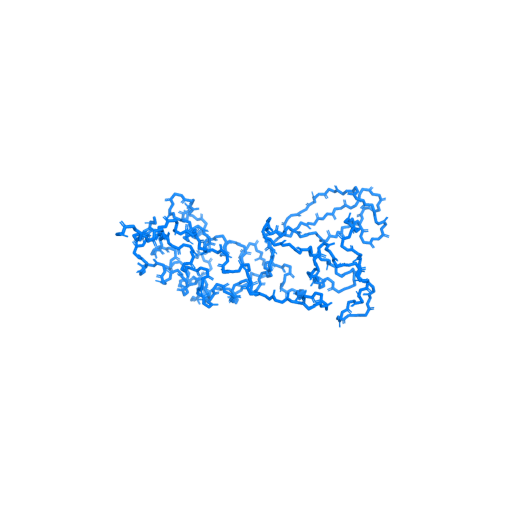1.245 1.00 40.06 215 LYS A C 1
ATOM 1683 O O . LYS A 1 215 ? -5.818 48.681 10.164 1.00 40.06 215 LYS A O 1
ATOM 1688 N N . LYS A 1 216 ? -7.446 49.046 11.675 1.00 37.53 216 LYS A N 1
ATOM 1689 C CA . LYS A 1 216 ? -7.765 50.459 11.418 1.00 37.53 216 LYS A CA 1
ATOM 1690 C C . LYS A 1 216 ? -8.444 51.016 12.669 1.00 37.53 216 LYS A C 1
ATOM 1692 O O . LYS A 1 216 ? -9.666 51.038 12.766 1.00 37.53 216 LYS A O 1
ATOM 1697 N N . GLY A 1 217 ? -7.608 51.344 13.650 1.00 38.94 217 GLY A N 1
ATOM 1698 C CA . GLY A 1 217 ? -7.792 52.563 14.434 1.00 38.94 217 GLY A CA 1
ATOM 1699 C C . GLY A 1 217 ? -7.073 53.692 13.712 1.00 38.94 217 GLY A C 1
ATOM 1700 O O . GLY A 1 217 ? -6.101 53.367 12.987 1.00 38.94 217 GLY A O 1
#

Secondary structure (DSSP, 8-state):
--HHHHHHHHHHHHHHHTT-TTHHHHHHHT---GGG-HHHHHHHHHHHHHTSSSS--GGGHHHHHHHHHHHHH-SS--HHHHHHSHHHHHHHHHH-S-SEEEEEEETTT--EEEEEEPPTT---EEEE-TTT--EEEE-TT-----B-TTT-PBPPPTT--S-TTT----EEEEEEE-HHHHHHH--EEE-S-S--S-STTT---------------